Protein 7Y07 (pdb70)

Sequence (263 aa):
QYPIINFTTAGATVQSYTNFIRAVRGRLTTGADVRHEIPVLPNRRVGLPINQRFILVELSNHAELSSVTLALDVTNAYVVGYRAGNSAYFFHPDNQEDAEAITHLFTDVQNRYTFAFGGNYDRLEQLAGNLRENIELGNGPLEEAISALYYYSTGGTQLPTLARRSFIICIQMISEAARFQYIEGEMRTRIRYNRRSAPDPSVITLENSWGRLSTAIQESNQGAFASPIQLQRRNGSKFSVYDVSILIPIIALMVYRCAPPPSSQF

Structure (mmCIF, N/CA/C/O backbone):
data_7Y07
#
_entry.id   7Y07
#
_cell.length_a   67.752
_cell.length_b   67.752
_cell.length_c   141.397
_cell.angle_alpha   90.000
_cell.angle_beta   90.000
_cell.angle_gamma   90.000
#
_symmetry.space_group_name_H-M   'P 41 21 2'
#
loop_
_entity.id
_entity.type
_entity.pdbx_description
1 polymer 'Ricin A chain'
2 non-polymer 2-azanyl-4-oxidanylidene-N-[(2S)-1-oxidanyl-3-phenyl-propan-2-yl]-3H-pteridine-7-carboxamide
3 non-polymer 'SULFATE ION'
4 water water
#
loop_
_atom_site.group_PDB
_atom_site.id
_atom_site.type_symbol
_atom_site.label_atom_id
_atom_site.label_alt_id
_atom_site.label_comp_id
_atom_site.label_asym_id
_atom_site.label_entity_id
_atom_site.label_seq_id
_atom_site.pdbx_PDB_ins_code
_atom_site.Cartn_x
_atom_site.Cartn_y
_atom_site.Cartn_z
_atom_site.occupancy
_atom_site.B_iso_or_equiv
_atom_site.auth_seq_id
_atom_site.auth_comp_id
_atom_site.auth_asym_id
_atom_site.auth_atom_id
_atom_site.pdbx_PDB_model_num
ATOM 1 N N . GLN A 1 12 ? 12.366 -47.116 -8.010 1.00 27.06 5 GLN A N 1
ATOM 2 C CA . GLN A 1 12 ? 11.795 -47.051 -9.388 1.00 26.23 5 GLN A CA 1
ATOM 3 C C . GLN A 1 12 ? 12.231 -45.788 -10.139 1.00 25.13 5 GLN A C 1
ATOM 4 O O . GLN A 1 12 ? 12.778 -45.880 -11.244 1.00 25.85 5 GLN A O 1
ATOM 6 N N . TYR A 1 13 ? 11.983 -44.620 -9.538 1.00 23.35 6 TYR A N 1
ATOM 7 C CA . TYR A 1 13 ? 12.405 -43.336 -10.107 1.00 21.24 6 TYR A CA 1
ATOM 8 C C . TYR A 1 13 ? 13.925 -43.191 -10.068 1.00 20.81 6 TYR A C 1
ATOM 9 O O . TYR A 1 13 ? 14.550 -43.586 -9.079 1.00 20.99 6 TYR A O 1
ATOM 18 N N . PRO A 1 14 ? 14.525 -42.629 -11.144 1.00 20.52 7 PRO A N 1
ATOM 19 C CA . PRO A 1 14 ? 15.979 -42.456 -11.202 1.00 20.52 7 PRO A CA 1
ATOM 20 C C . PRO A 1 14 ? 16.503 -41.548 -10.091 1.00 20.07 7 PRO A C 1
ATOM 21 O O . PRO A 1 14 ? 15.832 -40.580 -9.709 1.00 19.64 7 PRO A O 1
ATOM 25 N N . ILE A 1 15 ? 17.682 -41.891 -9.572 1.00 19.98 8 ILE A N 1
ATOM 26 C CA . ILE A 1 15 ? 18.338 -41.140 -8.502 1.00 20.13 8 ILE A CA 1
ATOM 27 C C . ILE A 1 15 ? 19.649 -40.555 -9.033 1.00 19.49 8 ILE A C 1
ATOM 28 O O . ILE A 1 15 ? 20.451 -41.262 -9.653 1.00 19.81 8 ILE A O 1
ATOM 33 N N . ILE A 1 16 ? 19.842 -39.256 -8.804 1.00 18.44 9 ILE A N 1
ATOM 34 C CA . ILE A 1 16 ? 21.109 -38.584 -9.093 1.00 18.31 9 ILE A CA 1
ATOM 35 C C . ILE A 1 16 ? 21.701 -38.118 -7.763 1.00 18.13 9 ILE A C 1
ATOM 36 O O . ILE A 1 16 ? 21.022 -37.461 -6.967 1.00 17.84 9 ILE A O 1
ATOM 41 N N . ASN A 1 17 ? 22.962 -38.475 -7.534 1.00 18.28 10 ASN A N 1
ATOM 42 C CA . ASN A 1 17 ? 23.674 -38.127 -6.305 1.00 18.76 10 ASN A CA 1
ATOM 43 C C . ASN A 1 17 ? 24.583 -36.921 -6.471 1.00 18.14 10 ASN A C 1
ATOM 44 O O . ASN A 1 17 ? 25.291 -36.806 -7.470 1.00 18.84 10 ASN A O 1
ATOM 49 N N . PHE A 1 18 ? 24.548 -36.028 -5.486 1.00 16.78 11 PHE A N 1
ATOM 50 C CA . PHE A 1 18 ? 25.505 -34.927 -5.373 1.00 15.93 11 PHE A CA 1
ATOM 51 C C . PHE A 1 18 ? 25.876 -34.711 -3.920 1.00 15.75 11 PHE A C 1
ATOM 52 O O . PHE A 1 18 ? 25.032 -34.828 -3.026 1.00 15.95 11 PHE A O 1
ATOM 60 N N . THR A 1 19 ? 27.143 -34.384 -3.696 1.00 15.44 12 THR A N 1
ATOM 61 C CA . THR A 1 19 ? 27.588 -33.963 -2.380 1.00 15.27 12 THR A CA 1
ATOM 62 C C . THR A 1 19 ? 28.302 -32.617 -2.407 1.00 14.60 12 THR A C 1
ATOM 63 O O . THR A 1 19 ? 29.056 -32.315 -3.334 1.00 14.32 12 THR A O 1
ATOM 67 N N . THR A 1 20 ? 28.037 -31.806 -1.388 1.00 14.10 13 THR A N 1
ATOM 68 C CA . THR A 1 20 ? 28.758 -30.554 -1.191 1.00 14.03 13 THR A CA 1
ATOM 69 C C . THR A 1 20 ? 30.148 -30.805 -0.596 1.00 13.98 13 THR A C 1
ATOM 70 O O . THR A 1 20 ? 31.017 -29.938 -0.667 1.00 14.12 13 THR A O 1
ATOM 74 N N . ALA A 1 21 ? 30.347 -31.993 -0.016 1.00 14.06 14 ALA A N 1
ATOM 75 C CA . ALA A 1 21 ? 31.632 -32.386 0.570 1.00 14.09 14 ALA A CA 1
ATOM 76 C C . ALA A 1 21 ? 32.703 -32.461 -0.517 1.00 13.92 14 ALA A C 1
ATOM 77 O O . ALA A 1 21 ? 32.625 -33.305 -1.404 1.00 13.81 14 ALA A O 1
ATOM 79 N N . GLY A 1 22 ? 33.675 -31.550 -0.451 1.00 14.10 15 GLY A N 1
ATOM 80 C CA . GLY A 1 22 ? 34.736 -31.447 -1.460 1.00 14.13 15 GLY A CA 1
ATOM 81 C C . GLY A 1 22 ? 34.253 -31.191 -2.882 1.00 13.96 15 GLY A C 1
ATOM 82 O O . GLY A 1 22 ? 34.898 -31.610 -3.842 1.00 14.24 15 GLY A O 1
ATOM 83 N N . ALA A 1 23 ? 33.118 -30.505 -3.022 1.00 13.84 16 ALA A N 1
ATOM 84 C CA . ALA A 1 23 ? 32.558 -30.199 -4.337 1.00 13.61 16 ALA A CA 1
ATOM 85 C C . ALA A 1 23 ? 33.516 -29.343 -5.151 1.00 13.55 16 ALA A C 1
ATOM 86 O O . ALA A 1 23 ? 34.192 -28.467 -4.615 1.00 13.72 16 ALA A O 1
ATOM 88 N N . THR A 1 24 ? 33.584 -29.636 -6.444 1.00 13.36 17 THR A N 1
ATOM 89 C CA . THR A 1 24 ? 34.402 -28.873 -7.381 1.00 13.54 17 THR A CA 1
ATOM 90 C C . THR A 1 24 ? 33.525 -28.444 -8.550 1.00 13.61 17 THR A C 1
ATOM 91 O O . THR A 1 24 ? 32.388 -28.909 -8.690 1.00 13.45 17 THR A O 1
ATOM 95 N N . VAL A 1 25 ? 34.067 -27.571 -9.397 1.00 13.70 18 VAL A N 1
ATOM 96 C CA . VAL A 1 25 ? 33.406 -27.179 -10.642 1.00 13.99 18 VAL A CA 1
ATOM 97 C C . VAL A 1 25 ? 33.018 -28.431 -11.435 1.00 13.88 18 VAL A C 1
ATOM 98 O O . VAL A 1 25 ? 31.873 -28.549 -11.875 1.00 13.49 18 VAL A O 1
ATOM 102 N N . GLN A 1 26 ? 33.954 -29.373 -11.576 1.00 13.95 19 GLN A N 1
ATOM 103 C CA . GLN A 1 26 ? 33.702 -30.596 -12.333 1.00 14.41 19 GLN A CA 1
ATOM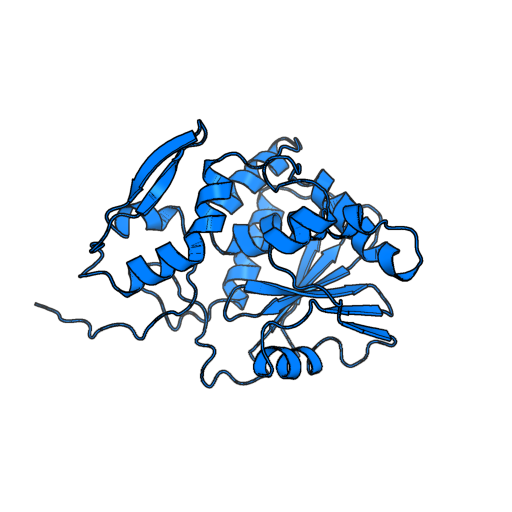 104 C C . GLN A 1 26 ? 32.607 -31.478 -11.729 1.00 13.55 19 GLN A C 1
ATOM 105 O O . GLN A 1 26 ? 31.737 -31.950 -12.459 1.00 13.39 19 GLN A O 1
ATOM 111 N N . SER A 1 27 ? 32.649 -31.708 -10.415 1.00 12.96 20 SER A N 1
ATOM 112 C CA . SER A 1 27 ? 31.642 -32.571 -9.791 1.00 12.51 20 SER A CA 1
ATOM 113 C C . SER A 1 27 ? 30.238 -31.954 -9.870 1.00 12.27 20 SER A C 1
ATOM 114 O O . SER A 1 27 ? 29.263 -32.661 -10.107 1.00 12.47 20 SER A O 1
ATOM 117 N N . TYR A 1 28 ? 30.157 -30.634 -9.714 1.00 12.17 21 TYR A N 1
ATOM 118 C CA . TYR A 1 28 ? 28.892 -29.923 -9.890 1.00 12.29 21 TYR A CA 1
ATOM 119 C C . TYR A 1 28 ? 28.395 -29.969 -11.341 1.00 12.46 21 TYR A C 1
ATOM 120 O O . TYR A 1 28 ? 27.204 -30.201 -11.581 1.00 12.66 21 TYR A O 1
ATOM 129 N N . THR A 1 29 ? 29.307 -29.769 -12.295 1.00 13.02 22 THR A N 1
ATOM 130 C CA . THR A 1 29 ? 28.990 -29.865 -13.722 1.00 14.07 22 THR A CA 1
ATOM 131 C C . THR A 1 29 ? 28.453 -31.258 -14.072 1.00 13.77 22 THR A C 1
ATOM 132 O O . THR A 1 29 ? 27.431 -31.374 -14.750 1.00 13.87 22 THR A O 1
ATOM 136 N N . ASN A 1 30 ? 29.129 -32.306 -13.593 1.00 13.72 23 ASN A N 1
ATOM 137 C CA . ASN A 1 30 ? 28.670 -33.688 -13.789 1.00 13.94 23 ASN A CA 1
ATOM 138 C C . ASN A 1 30 ? 27.251 -33.895 -13.265 1.00 13.35 23 ASN A C 1
ATOM 139 O O . ASN A 1 30 ? 26.422 -34.521 -13.922 1.00 13.62 23 ASN A O 1
ATOM 144 N N . PHE A 1 31 ? 26.990 -33.351 -12.077 1.00 13.00 24 PHE A N 1
ATOM 145 C CA . PHE A 1 31 ? 25.689 -33.435 -11.425 1.00 12.87 24 PHE A CA 1
ATOM 146 C C . PHE A 1 31 ? 24.583 -32.776 -12.256 1.00 12.43 24 PHE A C 1
ATOM 147 O O . PHE A 1 31 ? 23.573 -33.416 -12.548 1.00 12.60 24 PHE A O 1
ATOM 155 N N . ILE A 1 32 ? 24.784 -31.515 -12.639 1.00 12.38 25 ILE A N 1
ATOM 156 C CA . ILE A 1 32 ? 23.775 -30.780 -13.414 1.00 12.51 25 ILE A CA 1
ATOM 157 C C . ILE A 1 32 ? 23.508 -31.446 -14.773 1.00 12.77 25 ILE A C 1
ATOM 158 O O . ILE A 1 32 ? 22.352 -31.560 -15.194 1.00 12.43 25 ILE A O 1
ATOM 163 N N . ARG A 1 33 ? 24.571 -31.915 -15.426 1.00 13.46 26 ARG A N 1
ATOM 164 C CA . ARG A 1 33 ? 24.439 -32.664 -16.682 1.00 14.38 26 ARG A CA 1
ATOM 165 C C . ARG A 1 33 ? 23.590 -33.926 -16.510 1.00 13.94 26 ARG A C 1
ATOM 166 O O . ARG A 1 33 ? 22.719 -34.210 -17.336 1.00 13.56 26 ARG A O 1
ATOM 174 N N . ALA A 1 34 ? 23.829 -34.659 -15.421 1.00 14.03 27 ALA A N 1
ATOM 175 C CA . ALA A 1 34 ? 23.060 -35.867 -15.122 1.00 14.02 27 ALA A CA 1
ATOM 176 C C . ALA A 1 34 ? 21.587 -35.563 -14.821 1.00 13.82 27 ALA A C 1
ATOM 177 O O . ALA A 1 34 ? 20.699 -36.300 -15.262 1.00 14.33 27 ALA A O 1
ATOM 179 N N . VAL A 1 35 ? 21.329 -34.475 -14.091 1.00 13.38 28 VAL A N 1
ATOM 180 C CA . VAL A 1 35 ? 19.954 -34.018 -13.830 1.00 13.10 28 VAL A CA 1
ATOM 181 C C . VAL A 1 35 ? 19.224 -33.721 -15.147 1.00 12.99 28 VAL A C 1
ATOM 182 O O . VAL A 1 35 ? 18.130 -34.239 -15.374 1.00 13.14 28 VAL A O 1
ATOM 186 N N . ARG A 1 36 ? 19.846 -32.923 -16.017 1.00 12.77 29 ARG A N 1
ATOM 187 C CA . ARG A 1 36 ? 19.276 -32.621 -17.335 1.00 13.08 29 ARG A CA 1
ATOM 188 C C . ARG A 1 36 ? 18.987 -33.885 -18.147 1.00 13.53 29 ARG A C 1
ATOM 189 O O . ARG A 1 36 ? 17.929 -33.995 -18.768 1.00 13.57 29 ARG A O 1
ATOM 197 N N . GLY A 1 37 ? 19.927 -34.832 -18.116 1.00 13.86 30 GLY A N 1
ATOM 198 C CA . GLY A 1 37 ? 19.798 -36.115 -18.812 1.00 14.82 30 GLY A CA 1
ATOM 199 C C . GLY A 1 37 ? 18.604 -36.934 -18.357 1.00 15.37 30 GLY A C 1
ATOM 200 O O . GLY A 1 37 ? 17.994 -37.639 -19.164 1.00 15.86 30 GLY A O 1
ATOM 201 N N . ARG A 1 38 ? 18.263 -36.834 -17.072 1.00 15.88 31 ARG A N 1
ATOM 202 C CA . ARG A 1 38 ? 17.105 -37.535 -16.516 1.00 16.61 31 ARG A CA 1
ATOM 203 C C . ARG A 1 38 ? 15.804 -36.745 -16.643 1.00 16.48 31 ARG A C 1
ATOM 204 O O . ARG A 1 38 ? 14.722 -37.318 -16.543 1.00 16.89 31 ARG A O 1
ATOM 212 N N . LEU A 1 39 ? 15.915 -35.435 -16.861 1.00 16.23 32 LEU A N 1
ATOM 213 C CA . LEU A 1 39 ? 14.748 -34.572 -17.058 1.00 16.80 32 LEU A CA 1
ATOM 214 C C . LEU A 1 39 ? 14.206 -34.605 -18.486 1.00 18.23 32 LEU A C 1
ATOM 215 O O . LEU A 1 39 ? 12.999 -34.744 -18.679 1.00 18.97 32 LEU A O 1
ATOM 220 N N . THR A 1 40 ? 15.093 -34.452 -19.471 1.00 19.91 33 THR A N 1
ATOM 221 C CA . THR A 1 40 ? 14.712 -34.465 -20.890 1.00 21.23 33 THR A CA 1
ATOM 222 C C . THR A 1 40 ? 15.004 -35.828 -21.505 1.00 21.78 33 THR A C 1
ATOM 223 O O . THR A 1 40 ? 15.982 -36.483 -21.137 1.00 22.27 33 THR A O 1
ATOM 227 N N . THR A 1 41 ? 14.158 -36.232 -22.450 1.00 22.12 34 THR A N 1
ATOM 228 C CA . THR A 1 41 ? 14.224 -37.562 -23.062 1.00 22.73 34 THR A CA 1
ATOM 229 C C . THR A 1 41 ? 14.987 -37.578 -24.389 1.00 23.12 34 THR A C 1
ATOM 230 O O . THR A 1 41 ? 15.432 -38.639 -24.839 1.00 23.72 34 THR A O 1
ATOM 234 N N . GLY A 1 42 ? 15.125 -36.406 -25.009 1.00 22.92 35 GLY A N 1
ATOM 235 C CA . GLY A 1 42 ? 15.730 -36.279 -26.336 1.00 22.84 35 GLY A CA 1
ATOM 236 C C . GLY A 1 42 ? 14.713 -36.271 -27.466 1.00 22.40 35 GLY A C 1
ATOM 237 O O . GLY A 1 42 ? 15.072 -36.032 -28.622 1.00 22.59 35 GLY A O 1
ATOM 238 N N . ALA A 1 43 ? 13.448 -36.525 -27.128 1.00 21.77 36 ALA A N 1
ATOM 239 C CA . ALA A 1 43 ? 12.349 -36.580 -28.095 1.00 21.60 36 ALA A CA 1
ATOM 240 C C . ALA A 1 43 ? 11.940 -35.209 -28.640 1.00 21.15 36 ALA A C 1
ATOM 241 O O . ALA A 1 43 ? 11.346 -35.119 -29.721 1.00 21.70 36 ALA A O 1
ATOM 243 N N . ASP A 1 44 ? 12.264 -34.153 -27.892 1.00 20.11 37 ASP A N 1
ATOM 244 C CA . ASP A 1 44 ? 11.784 -32.807 -28.181 1.00 19.22 37 ASP A CA 1
ATOM 245 C C . ASP A 1 44 ? 12.917 -31.794 -28.059 1.00 19.52 37 ASP A C 1
ATOM 246 O O . ASP A 1 44 ? 13.313 -31.417 -26.953 1.00 18.73 37 ASP A O 1
ATOM 251 N N . VAL A 1 45 ? 13.450 -31.381 -29.207 1.00 19.90 38 VAL A N 1
ATOM 252 C CA . VAL A 1 45 ? 14.528 -30.391 -29.276 1.00 20.87 38 VAL A CA 1
ATOM 253 C C . VAL A 1 45 ? 14.128 -29.361 -30.328 1.00 20.96 38 VAL A C 1
ATOM 254 O O . VAL A 1 45 ? 13.905 -29.706 -31.494 1.00 21.44 38 VAL A O 1
ATOM 258 N N . ARG A 1 46 ? 14.017 -28.104 -29.901 1.00 20.50 39 ARG A N 1
ATOM 259 C CA . ARG A 1 46 ? 13.579 -27.016 -30.776 1.00 20.46 39 ARG A CA 1
ATOM 260 C C . ARG A 1 46 ? 14.590 -25.883 -30.736 1.00 20.55 39 ARG A C 1
ATOM 261 O O . ARG A 1 46 ? 14.912 -25.367 -29.659 1.00 20.02 39 ARG A O 1
ATOM 269 N N . HIS A 1 47 ? 15.096 -25.518 -31.917 1.00 21.15 40 HIS A N 1
ATOM 270 C CA . HIS A 1 47 ? 16.177 -24.529 -32.074 1.00 21.49 40 HIS A CA 1
ATOM 271 C C . HIS A 1 47 ? 17.388 -24.859 -31.190 1.00 21.98 40 HIS A C 1
ATOM 272 O O . HIS A 1 47 ? 17.964 -23.978 -30.541 1.00 22.29 40 HIS A O 1
ATOM 279 N N . GLU A 1 48 ? 17.740 -26.149 -31.176 1.00 22.12 41 GLU A N 1
ATOM 280 C CA . GLU A 1 48 ? 18.840 -26.727 -30.380 1.00 22.29 41 GLU A CA 1
ATOM 281 C C . GLU A 1 48 ? 18.573 -26.787 -28.866 1.00 20.79 41 GLU A C 1
ATOM 282 O O . GLU A 1 48 ? 19.430 -27.242 -28.107 1.00 22.28 41 GLU A O 1
ATOM 288 N N . ILE A 1 49 ? 17.382 -26.355 -28.442 1.00 19.57 42 ILE A N 1
ATOM 289 C CA . ILE A 1 49 ? 17.021 -26.327 -27.018 1.00 17.67 42 ILE A CA 1
ATOM 290 C C . ILE A 1 49 ? 16.010 -27.430 -26.679 1.00 16.99 42 ILE A C 1
ATOM 291 O O . ILE A 1 49 ? 14.895 -27.434 -27.215 1.00 16.40 42 ILE A O 1
ATOM 296 N N . PRO A 1 50 ? 16.404 -28.370 -25.793 1.00 16.48 43 PRO A N 1
ATOM 297 C CA . PRO A 1 50 ? 15.507 -29.438 -25.348 1.00 16.07 43 PRO A CA 1
ATOM 298 C C . PRO A 1 50 ? 14.272 -28.933 -24.601 1.00 14.99 43 PRO A C 1
ATOM 299 O O . PRO A 1 50 ? 14.332 -27.931 -23.882 1.00 14.83 43 PRO A O 1
ATOM 303 N N . VAL A 1 51 ? 13.164 -29.633 -24.798 1.00 14.34 44 VAL A N 1
ATOM 304 C CA . VAL A 1 51 ? 11.911 -29.356 -24.107 1.00 13.97 44 VAL A CA 1
ATOM 305 C C . VAL A 1 51 ? 11.642 -30.523 -23.166 1.00 13.71 44 VAL A C 1
ATOM 306 O O . VAL A 1 51 ? 11.857 -31.683 -23.529 1.00 14.05 44 VAL A O 1
ATOM 310 N N . LEU A 1 52 ? 11.184 -30.204 -21.958 1.00 13.10 45 LEU A N 1
ATOM 311 C CA . LEU A 1 52 ? 10.773 -31.199 -20.973 1.00 13.13 45 LEU A CA 1
ATOM 312 C C . LEU A 1 52 ? 9.533 -31.967 -21.445 1.00 13.39 45 LEU A C 1
ATOM 313 O O . LEU A 1 52 ? 8.797 -31.464 -22.297 1.00 13.40 45 LEU A O 1
ATOM 318 N N . PRO A 1 53 ? 9.304 -33.187 -20.904 1.00 13.74 46 PRO A N 1
ATOM 319 C CA . PRO A 1 53 ? 8.130 -33.966 -21.303 1.00 14.70 46 PRO A CA 1
ATOM 320 C C . PRO A 1 53 ? 6.821 -33.227 -21.079 1.00 15.17 46 PRO A C 1
ATOM 321 O O . PRO A 1 53 ? 6.667 -32.504 -20.091 1.00 15.02 46 PRO A O 1
ATOM 325 N N . ASN A 1 54 ? 5.899 -33.413 -22.018 1.00 16.10 47 ASN A N 1
ATOM 326 C CA . ASN A 1 54 ? 4.531 -32.948 -21.899 1.00 17.17 47 ASN A CA 1
ATOM 327 C C . ASN A 1 54 ? 3.837 -33.714 -20.774 1.00 17.73 47 ASN A C 1
ATOM 328 O O . ASN A 1 54 ? 3.891 -34.947 -20.741 1.00 17.29 47 ASN A O 1
ATOM 333 N N . ARG A 1 55 ? 3.209 -32.967 -19.861 1.00 18.33 48 ARG A N 1
ATOM 334 C CA A ARG A 1 55 ? 2.464 -33.550 -18.743 0.50 19.13 48 ARG A CA 1
ATOM 335 C CA B ARG A 1 55 ? 2.454 -33.536 -18.740 0.50 19.18 48 ARG A CA 1
ATOM 336 C C . ARG A 1 55 ? 1.279 -34.389 -19.226 1.00 19.04 48 ARG A C 1
ATOM 337 O O . ARG A 1 55 ? 0.964 -35.422 -18.627 1.00 18.84 48 ARG A O 1
ATOM 352 N N . VAL A 1 56 ? 0.646 -33.948 -20.316 1.00 19.05 49 VAL A N 1
ATOM 353 C CA . VAL A 1 56 ? -0.531 -34.619 -20.883 1.00 19.57 49 VAL A CA 1
ATOM 354 C C . VAL A 1 56 ? -0.163 -36.021 -21.385 1.00 19.83 49 VAL A C 1
ATOM 355 O O . VAL A 1 56 ? 0.644 -36.173 -22.308 1.00 20.06 49 VAL A O 1
ATOM 359 N N . GLY A 1 57 ? -0.748 -37.028 -20.739 1.00 20.14 50 GLY A N 1
ATOM 360 C CA . GLY A 1 57 ? -0.523 -38.434 -21.075 1.00 20.40 50 GLY A CA 1
ATOM 361 C C . GLY A 1 57 ? 0.793 -39.033 -20.603 1.00 20.08 50 GLY A C 1
ATOM 362 O O . GLY A 1 57 ? 1.121 -40.161 -20.979 1.00 21.19 50 GLY A O 1
ATOM 363 N N . LEU A 1 58 ? 1.550 -38.293 -19.787 1.00 19.40 51 LEU A N 1
ATOM 364 C CA . LEU A 1 58 ? 2.814 -38.794 -19.248 1.00 18.36 51 LEU A CA 1
ATOM 365 C C . LEU A 1 58 ? 2.545 -39.838 -18.164 1.00 18.01 51 LEU A C 1
ATOM 366 O O . LEU A 1 58 ? 1.894 -39.526 -17.166 1.00 17.70 51 LEU A O 1
ATOM 371 N N . PRO A 1 59 ? 3.032 -41.083 -18.365 1.00 17.82 52 PRO A N 1
ATOM 372 C CA . PRO A 1 59 ? 2.788 -42.127 -17.365 1.00 17.87 52 PRO A CA 1
ATOM 373 C C . PRO A 1 59 ? 3.462 -41.813 -16.029 1.00 17.94 52 PRO A C 1
ATOM 374 O O . PRO A 1 59 ? 4.563 -41.241 -16.005 1.00 17.85 52 PRO A O 1
ATOM 378 N N . ILE A 1 60 ? 2.792 -42.182 -14.937 1.00 18.01 53 ILE A N 1
ATOM 379 C CA . ILE A 1 60 ? 3.255 -41.878 -13.575 1.00 18.28 53 ILE A CA 1
ATOM 380 C C . ILE A 1 60 ? 4.650 -42.440 -13.252 1.00 18.45 53 ILE A C 1
ATOM 381 O O . ILE A 1 60 ? 5.404 -41.815 -12.503 1.00 17.85 53 ILE A O 1
ATOM 386 N N . ASN A 1 61 ? 4.998 -43.586 -13.846 1.00 18.80 54 ASN A N 1
ATOM 387 C CA . ASN A 1 61 ? 6.320 -44.197 -13.655 1.00 19.31 54 ASN A CA 1
ATOM 388 C C . ASN A 1 61 ? 7.479 -43.412 -14.287 1.00 18.94 54 ASN A C 1
ATOM 389 O O . ASN A 1 61 ? 8.643 -43.757 -14.090 1.00 19.16 54 ASN A O 1
ATOM 394 N N . GLN A 1 62 ? 7.139 -42.359 -15.033 1.00 18.74 55 GLN A N 1
ATOM 395 C CA . GLN A 1 62 ? 8.113 -41.499 -15.708 1.00 18.27 55 GLN A CA 1
ATOM 396 C C . GLN A 1 62 ? 8.048 -40.049 -15.212 1.00 17.38 55 GLN A C 1
ATOM 397 O O . GLN A 1 62 ? 8.691 -39.166 -15.786 1.00 17.44 55 GLN A O 1
ATOM 403 N N . ARG A 1 63 ? 7.301 -39.810 -14.136 1.00 16.33 56 ARG A N 1
ATOM 404 C CA . ARG A 1 63 ? 6.945 -38.446 -13.726 1.00 15.76 56 ARG A CA 1
ATOM 405 C C . ARG A 1 63 ? 7.991 -37.705 -12.886 1.00 15.24 56 ARG A C 1
ATOM 406 O O . ARG A 1 63 ? 8.065 -36.472 -12.937 1.00 14.76 56 ARG A O 1
ATOM 414 N N . PHE A 1 64 ? 8.781 -38.446 -12.117 1.00 14.63 57 PHE A N 1
ATOM 415 C CA . PHE A 1 64 ? 9.694 -37.837 -11.157 1.00 14.42 57 PHE A CA 1
ATOM 416 C C . PHE A 1 64 ? 11.118 -38.337 -11.281 1.00 14.46 57 PHE A C 1
ATOM 417 O O . PHE A 1 64 ? 11.366 -39.444 -11.760 1.00 14.93 57 PHE A O 1
ATOM 425 N N . ILE A 1 65 ? 12.050 -37.493 -10.848 1.00 14.36 58 ILE A N 1
ATOM 426 C CA . ILE A 1 65 ? 13.423 -37.903 -10.569 1.00 14.39 58 ILE A CA 1
ATOM 427 C C . ILE A 1 65 ? 13.767 -37.539 -9.125 1.00 14.39 58 ILE A C 1
ATOM 428 O O . ILE A 1 65 ? 13.136 -36.659 -8.519 1.00 14.28 58 ILE A O 1
ATOM 433 N N . LEU A 1 66 ? 14.761 -38.234 -8.584 1.00 14.75 59 LEU A N 1
ATOM 434 C CA . LEU A 1 66 ? 15.201 -38.029 -7.214 1.00 15.18 59 LEU A CA 1
ATOM 435 C C . LEU A 1 66 ? 16.625 -37.510 -7.194 1.00 15.29 59 LEU A C 1
ATOM 436 O O . LEU A 1 66 ? 17.493 -38.014 -7.910 1.00 15.54 59 LEU A O 1
ATOM 441 N N . VAL A 1 67 ? 16.839 -36.474 -6.391 1.00 15.21 60 VAL A N 1
ATOM 442 C CA . VAL A 1 67 ? 18.156 -35.879 -6.216 1.00 15.52 60 VAL A CA 1
ATOM 443 C C . VAL A 1 67 ? 18.568 -36.104 -4.766 1.00 15.73 60 VAL A C 1
ATOM 444 O O . VAL A 1 67 ? 17.996 -35.508 -3.845 1.00 15.40 60 VAL A O 1
ATOM 448 N N . GLU A 1 68 ? 19.539 -36.993 -4.577 1.00 16.37 61 GLU A N 1
ATOM 449 C CA . GLU A 1 68 ? 20.052 -37.307 -3.248 1.00 17.43 61 GLU A CA 1
ATOM 450 C C . GLU A 1 68 ? 21.239 -36.402 -2.946 1.00 17.01 61 GLU A C 1
ATOM 451 O O . GLU A 1 68 ? 22.304 -36.524 -3.560 1.00 17.13 61 GLU A O 1
ATOM 457 N N . LEU A 1 69 ? 21.023 -35.479 -2.015 1.00 16.54 62 LEU A N 1
ATOM 458 C CA . LEU A 1 69 ? 22.031 -34.510 -1.616 1.00 16.47 62 LEU A CA 1
ATOM 459 C C . LEU A 1 69 ? 22.690 -34.943 -0.324 1.00 16.67 62 LEU A C 1
ATOM 460 O O . LEU A 1 69 ? 22.009 -35.188 0.671 1.00 17.31 62 LEU A O 1
ATOM 465 N N . SER A 1 70 ? 24.013 -35.044 -0.354 1.00 16.80 63 SER A N 1
ATOM 466 C CA . SER A 1 70 ? 24.799 -35.319 0.841 1.00 17.21 63 SER A CA 1
ATOM 467 C C . SER A 1 70 ? 25.686 -34.121 1.141 1.00 16.93 63 SER A C 1
ATOM 468 O O . SER A 1 70 ? 25.932 -33.285 0.264 1.00 16.65 63 SER A O 1
ATOM 471 N N . ASN A 1 71 ? 26.148 -34.024 2.383 1.00 16.69 64 ASN A N 1
ATOM 472 C CA . ASN A 1 71 ? 27.040 -32.941 2.770 1.00 16.38 64 ASN A CA 1
ATOM 473 C C . ASN A 1 71 ? 28.227 -33.408 3.617 1.00 16.42 64 ASN A C 1
ATOM 474 O O . ASN A 1 71 ? 28.313 -34.588 3.975 1.00 16.78 64 ASN A O 1
ATOM 479 N N . HIS A 1 72 ? 29.140 -32.484 3.915 1.00 16.28 65 HIS A N 1
ATOM 480 C CA . HIS A 1 72 ? 30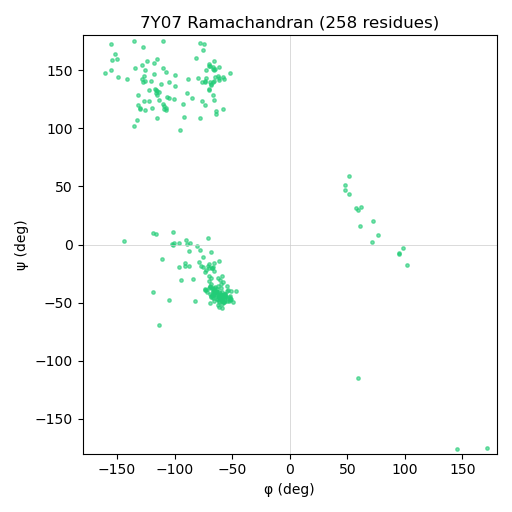.321 -32.780 4.733 1.00 16.16 65 HIS A CA 1
ATOM 481 C C . HIS A 1 72 ? 29.967 -33.230 6.156 1.00 16.66 65 HIS A C 1
ATOM 482 O O . HIS A 1 72 ? 30.706 -34.009 6.757 1.00 16.92 65 HIS A O 1
ATOM 489 N N . ALA A 1 73 ? 28.825 -32.764 6.665 1.00 17.07 66 ALA A N 1
ATOM 490 C CA . ALA A 1 73 ? 28.298 -33.178 7.973 1.00 18.06 66 ALA A CA 1
ATOM 491 C C . ALA A 1 73 ? 27.771 -34.625 8.004 1.00 18.65 66 ALA A C 1
ATOM 492 O O . ALA A 1 73 ? 27.226 -35.063 9.023 1.00 19.29 66 ALA A O 1
ATOM 494 N N . GLU A 1 74 ? 27.951 -35.357 6.899 1.00 19.20 67 GLU A N 1
ATOM 495 C CA . GLU A 1 74 ? 27.497 -36.752 6.730 1.00 19.83 67 GLU A CA 1
ATOM 496 C C . GLU A 1 74 ? 25.979 -36.936 6.825 1.00 19.92 67 GLU A C 1
ATOM 497 O O . GLU A 1 74 ? 25.487 -37.977 7.280 1.00 20.74 67 GLU A O 1
ATOM 503 N N . LEU A 1 75 ? 25.249 -35.919 6.379 1.00 19.34 68 LEU A N 1
ATOM 504 C CA . LEU A 1 75 ? 23.791 -35.960 6.336 1.00 18.82 68 LEU A CA 1
ATOM 505 C C . LEU A 1 75 ? 23.323 -36.035 4.895 1.00 18.79 68 LEU A C 1
ATOM 506 O O . LEU A 1 75 ? 24.013 -35.554 3.987 1.00 18.78 68 LEU A O 1
ATOM 511 N N . SER A 1 76 ? 22.155 -36.647 4.708 1.00 18.51 69 SER A N 1
ATOM 512 C CA A SER A 1 76 ? 21.554 -36.813 3.390 0.50 18.67 69 SER A CA 1
ATOM 513 C CA B SER A 1 76 ? 21.554 -36.796 3.389 0.50 18.42 69 SER A CA 1
ATOM 514 C C . SER A 1 76 ? 20.080 -36.420 3.393 1.00 18.32 69 SER A C 1
ATOM 515 O O . SER A 1 76 ? 19.361 -36.695 4.358 1.00 18.48 69 SER A O 1
ATOM 520 N N . VAL A 1 77 ? 19.653 -35.765 2.315 1.00 17.62 70 VAL A N 1
ATOM 521 C CA . VAL A 1 77 ? 18.236 -35.501 2.034 1.00 17.37 70 VAL A CA 1
ATOM 522 C C . VAL A 1 77 ? 17.989 -35.845 0.564 1.00 17.08 70 VAL A C 1
ATOM 523 O O . VAL A 1 77 ? 18.905 -35.769 -0.263 1.00 17.11 70 VAL A O 1
ATOM 527 N N . THR A 1 78 ? 16.760 -36.234 0.243 1.00 16.94 71 THR A N 1
ATOM 528 C CA . THR A 1 78 ? 16.403 -36.551 -1.134 1.00 17.20 71 THR A CA 1
ATOM 529 C C . THR A 1 78 ? 15.286 -35.634 -1.611 1.00 16.50 71 THR A C 1
ATOM 530 O O . THR A 1 78 ? 14.186 -35.646 -1.062 1.00 17.18 71 THR A O 1
ATOM 534 N N . LEU A 1 79 ? 15.592 -34.835 -2.628 1.00 15.62 72 LEU A N 1
ATOM 535 C CA . LEU A 1 79 ? 14.602 -33.981 -3.270 1.00 15.26 72 LEU A CA 1
ATOM 536 C C . LEU A 1 79 ? 13.911 -34.745 -4.383 1.00 14.58 72 LEU A C 1
ATOM 537 O O . LEU A 1 79 ? 14.544 -35.538 -5.083 1.00 15.08 72 LEU A O 1
ATOM 542 N N . ALA A 1 80 ? 12.612 -34.504 -4.537 1.00 13.87 73 ALA A N 1
ATOM 543 C CA . ALA A 1 80 ? 11.852 -35.047 -5.658 1.00 13.43 73 ALA A CA 1
ATOM 544 C C . ALA A 1 80 ? 11.542 -33.927 -6.638 1.00 13.02 73 ALA A C 1
ATOM 545 O O . ALA A 1 80 ? 11.020 -32.880 -6.247 1.00 12.86 73 ALA A O 1
ATOM 547 N N . LEU A 1 81 ? 11.893 -34.154 -7.903 1.00 12.99 74 LEU A N 1
ATOM 548 C CA . LEU A 1 81 ? 11.657 -33.187 -8.974 1.00 12.81 74 LEU A CA 1
ATOM 549 C C . LEU A 1 81 ? 10.675 -33.740 -9.987 1.00 12.80 74 LEU A C 1
ATOM 550 O O . LEU A 1 81 ? 10.803 -34.882 -10.426 1.00 12.66 74 LEU A O 1
ATOM 5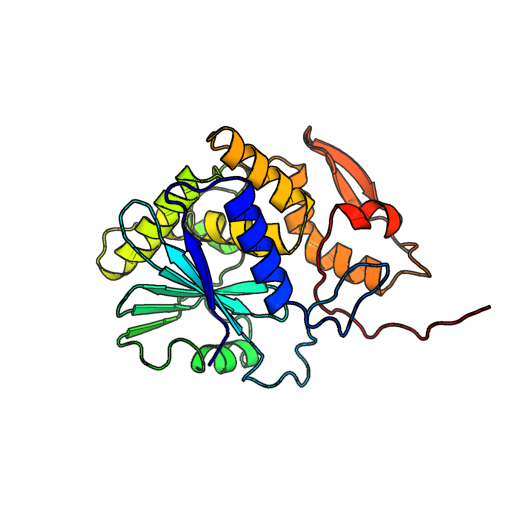55 N N . ASP A 1 82 ? 9.691 -32.917 -10.331 1.00 12.88 75 ASP A N 1
ATOM 556 C CA . ASP A 1 82 ? 8.720 -33.203 -11.385 1.00 13.08 75 ASP A CA 1
ATOM 557 C C . ASP A 1 82 ? 9.419 -32.974 -12.728 1.00 12.93 75 ASP A C 1
ATOM 558 O O . ASP A 1 82 ? 9.930 -31.883 -12.978 1.00 12.81 75 ASP A O 1
ATOM 563 N N . VAL A 1 83 ? 9.446 -33.994 -13.588 1.00 13.03 76 VAL A N 1
ATOM 564 C CA . VAL A 1 83 ? 10.158 -33.893 -14.878 1.00 13.32 76 VAL A CA 1
ATOM 565 C C . VAL A 1 83 ? 9.524 -32.911 -15.871 1.00 13.38 76 VAL A C 1
ATOM 566 O O . VAL A 1 83 ? 10.188 -32.466 -16.814 1.00 13.21 76 VAL A O 1
ATOM 570 N N . THR A 1 84 ? 8.252 -32.585 -15.665 1.00 13.54 77 THR A N 1
ATOM 571 C CA . THR A 1 84 ? 7.546 -31.699 -16.588 1.00 14.19 77 THR A CA 1
ATOM 572 C C . THR A 1 84 ? 7.986 -30.245 -16.444 1.00 14.05 77 THR A C 1
ATOM 573 O O . THR A 1 84 ? 7.839 -29.459 -17.374 1.00 14.08 77 THR A O 1
ATOM 577 N N . ASN A 1 85 ? 8.520 -29.884 -15.280 1.00 13.85 78 ASN A N 1
ATOM 578 C CA . ASN A 1 85 ? 8.907 -28.496 -15.029 1.00 13.63 78 ASN A CA 1
ATOM 579 C C . ASN A 1 85 ? 10.170 -28.321 -14.178 1.00 13.16 78 ASN A C 1
ATOM 580 O O . ASN A 1 85 ? 10.543 -27.187 -13.870 1.00 13.09 78 ASN A O 1
ATOM 585 N N . ALA A 1 86 ? 10.815 -29.435 -13.810 1.00 12.70 79 ALA A N 1
ATOM 586 C CA . ALA A 1 86 ? 11.966 -29.464 -12.875 1.00 12.64 79 ALA A CA 1
ATOM 587 C C . ALA A 1 86 ? 11.651 -28.943 -11.456 1.00 12.70 79 ALA A C 1
ATOM 588 O O . ALA A 1 86 ? 12.558 -28.665 -10.670 1.00 12.41 79 ALA A O 1
ATOM 590 N N . TYR A 1 87 ? 10.366 -28.848 -11.126 1.00 12.62 80 TYR A N 1
ATOM 591 C CA . TYR A 1 87 ? 9.905 -28.306 -9.848 1.00 13.26 80 TYR A CA 1
ATOM 592 C C . TYR A 1 87 ? 10.248 -29.251 -8.701 1.00 12.82 80 TYR A C 1
ATOM 593 O O . TYR A 1 87 ? 10.028 -30.461 -8.796 1.00 12.56 80 TYR A O 1
ATOM 602 N N . VAL A 1 88 ? 10.807 -28.692 -7.630 1.00 12.64 81 VAL A N 1
ATOM 603 C CA . VAL A 1 88 ? 11.049 -29.440 -6.398 1.00 12.89 81 VAL A CA 1
ATOM 604 C C . VAL A 1 88 ? 9.704 -29.537 -5.679 1.00 12.92 81 VAL A C 1
ATOM 605 O O . VAL A 1 88 ? 9.190 -28.536 -5.174 1.00 13.24 81 VAL A O 1
ATOM 609 N N . VAL A 1 89 ? 9.139 -30.741 -5.654 1.00 13.26 82 VAL A N 1
ATOM 610 C CA . VAL A 1 89 ? 7.792 -30.958 -5.096 1.00 13.63 82 VAL A CA 1
ATOM 611 C C . VAL A 1 89 ? 7.800 -31.317 -3.610 1.00 13.88 82 VAL A C 1
ATOM 612 O O . VAL A 1 89 ? 6.778 -31.204 -2.929 1.00 14.03 82 VAL A O 1
ATOM 616 N N . GLY A 1 90 ? 8.952 -31.757 -3.120 1.00 13.92 83 GLY A N 1
ATOM 617 C CA . GLY A 1 90 ? 9.094 -32.147 -1.731 1.00 14.57 83 GLY A CA 1
ATOM 618 C C . GLY A 1 90 ? 10.427 -32.808 -1.485 1.00 15.00 83 GLY A C 1
ATOM 619 O O . GLY A 1 90 ? 11.276 -32.873 -2.384 1.00 14.92 83 GLY A O 1
ATOM 620 N N . TYR A 1 91 ? 10.612 -33.297 -0.261 1.00 15.88 84 TYR A N 1
ATOM 621 C CA . TYR A 1 91 ? 11.854 -33.960 0.117 1.00 16.57 84 TYR A CA 1
ATOM 622 C C . TYR A 1 91 ? 11.666 -35.032 1.185 1.00 16.83 84 TYR A C 1
ATOM 623 O O . TYR A 1 91 ? 10.665 -35.027 1.908 1.00 16.81 84 TYR A O 1
ATOM 632 N N . ARG A 1 92 ? 12.639 -35.939 1.262 1.00 17.40 85 ARG A N 1
ATOM 633 C CA . ARG A 1 92 ? 12.723 -36.950 2.314 1.00 18.47 85 ARG A CA 1
ATOM 634 C C . ARG A 1 92 ? 13.990 -36.725 3.137 1.00 18.45 85 ARG A C 1
ATOM 635 O O . ARG A 1 92 ? 15.071 -36.499 2.584 1.00 17.98 85 ARG A O 1
ATOM 643 N N . ALA A 1 93 ? 13.839 -36.779 4.458 1.00 18.74 86 ALA A N 1
ATOM 644 C CA . ALA A 1 93 ? 14.969 -36.857 5.377 1.00 19.48 86 ALA A CA 1
ATOM 645 C C . ALA A 1 93 ? 14.685 -37.962 6.385 1.00 20.49 86 ALA A C 1
ATOM 646 O O . ALA A 1 93 ? 13.818 -37.814 7.255 1.00 20.36 86 ALA A O 1
ATOM 648 N N . GLY A 1 94 ? 15.398 -39.079 6.231 1.00 21.12 87 GLY A N 1
ATOM 649 C CA . GLY A 1 94 ? 15.233 -40.256 7.087 1.00 22.43 87 GLY A CA 1
ATOM 650 C C . GLY A 1 94 ? 13.824 -40.819 7.057 1.00 23.42 87 GLY A C 1
ATOM 651 O O . GLY A 1 94 ? 13.351 -41.274 6.010 1.00 23.76 87 GLY A O 1
ATOM 652 N N . ASN A 1 95 ? 13.159 -40.750 8.211 1.00 24.48 88 ASN A N 1
ATOM 653 C CA . ASN A 1 95 ? 11.819 -41.317 8.417 1.00 24.96 88 ASN A CA 1
ATOM 654 C C . ASN A 1 95 ? 10.643 -40.378 8.107 1.00 24.44 88 ASN A C 1
ATOM 655 O O . ASN A 1 95 ? 9.478 -40.748 8.308 1.00 24.49 88 ASN A O 1
ATOM 660 N N . SER A 1 96 ? 10.947 -39.176 7.613 1.00 23.21 89 SER A N 1
ATOM 661 C CA . SER A 1 96 ? 9.922 -38.181 7.294 1.00 22.44 89 SER A CA 1
ATOM 662 C C . SER A 1 96 ? 10.063 -37.627 5.879 1.00 21.68 89 SER A C 1
ATOM 663 O O . SER A 1 96 ? 11.177 -37.429 5.385 1.00 21.88 89 SER A O 1
ATOM 666 N N . ALA A 1 97 ? 8.917 -37.393 5.242 1.00 20.67 90 ALA A N 1
ATOM 667 C CA . ALA A 1 97 ? 8.843 -36.717 3.947 1.00 20.18 90 ALA A CA 1
ATOM 668 C C . ALA A 1 97 ? 7.876 -35.542 4.006 1.00 19.92 90 ALA A C 1
ATOM 669 O O . ALA A 1 97 ? 6.852 -35.592 4.701 1.00 19.77 90 ALA A O 1
ATOM 671 N N . TYR A 1 98 ? 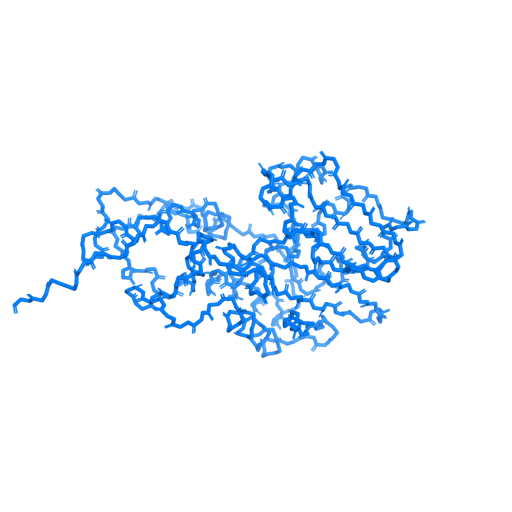8.222 -34.486 3.274 1.00 19.48 91 TYR A N 1
ATOM 672 C CA . TYR A 1 98 ? 7.477 -33.238 3.275 1.00 19.24 91 TYR A CA 1
ATOM 673 C C . TYR A 1 98 ? 7.236 -32.787 1.848 1.00 18.23 91 TYR A C 1
ATOM 674 O O . TYR A 1 98 ? 8.176 -32.708 1.058 1.00 17.86 91 TYR A O 1
ATOM 683 N N . PHE A 1 99 ? 5.981 -32.490 1.527 1.00 17.37 92 PHE A N 1
ATOM 684 C CA . PHE A 1 99 ? 5.600 -32.031 0.193 1.00 16.97 92 PHE A CA 1
ATOM 685 C C . PHE A 1 99 ? 4.962 -30.663 0.274 1.00 17.08 92 PHE A C 1
ATOM 686 O O . PHE A 1 99 ? 4.179 -30.394 1.187 1.00 17.01 92 PHE A O 1
ATOM 694 N N . PHE A 1 100 ? 5.273 -29.805 -0.695 1.00 16.60 93 PHE A N 1
ATOM 695 C CA . PHE A 1 100 ? 4.594 -28.521 -0.819 1.00 16.96 93 PHE A CA 1
ATOM 696 C C . PHE A 1 100 ? 3.121 -28.732 -1.149 1.00 17.89 93 PHE A C 1
ATOM 697 O O . PHE A 1 100 ? 2.760 -29.748 -1.751 1.00 17.80 93 PHE A O 1
ATOM 705 N N . HIS A 1 101 ? 2.283 -27.783 -0.728 1.00 18.95 94 HIS A N 1
ATOM 706 C CA . HIS A 1 101 ? 0.856 -27.799 -1.055 1.00 20.76 94 HIS A CA 1
ATOM 707 C C . HIS A 1 101 ? 0.697 -27.816 -2.578 1.00 21.20 94 HIS A C 1
ATOM 708 O O . HIS A 1 101 ? 1.129 -26.876 -3.248 1.00 20.73 94 HIS A O 1
ATOM 715 N N . PRO A 1 102 ? 0.110 -28.903 -3.126 1.00 22.05 95 PRO A N 1
ATOM 716 C CA . PRO A 1 102 ? 0.008 -29.038 -4.581 1.00 22.75 95 PRO A CA 1
ATOM 717 C C . PRO A 1 102 ? -0.897 -27.979 -5.206 1.00 23.77 95 PRO A C 1
ATOM 718 O O . PRO A 1 102 ? -1.929 -27.621 -4.629 1.00 23.96 95 PRO A O 1
ATOM 722 N N . ASP A 1 103 ? -0.482 -27.484 -6.370 1.00 24.90 96 ASP A N 1
ATOM 723 C CA . ASP A 1 103 ? -1.200 -26.440 -7.112 1.00 26.07 96 ASP A CA 1
ATOM 724 C C . ASP A 1 103 ? -2.513 -26.920 -7.748 1.00 26.89 96 ASP A C 1
ATOM 725 O O . ASP A 1 103 ? -3.366 -26.099 -8.101 1.00 27.93 96 ASP A O 1
ATOM 730 N N . ASN A 1 104 ? -2.661 -28.240 -7.885 1.00 27.31 97 ASN A N 1
ATOM 731 C CA . ASN A 1 104 ? -3.876 -28.877 -8.421 1.00 28.03 97 ASN A CA 1
ATOM 732 C C . ASN A 1 104 ? -4.059 -30.322 -7.935 1.00 28.24 97 ASN A C 1
ATOM 733 O O . ASN A 1 104 ? -3.170 -30.879 -7.279 1.00 27.84 97 ASN A O 1
ATOM 738 N N . GLN A 1 105 ? -5.213 -30.910 -8.260 1.00 28.65 98 GLN A N 1
ATOM 739 C CA . GLN A 1 105 ? -5.553 -32.289 -7.888 1.00 29.11 98 GLN A CA 1
ATOM 740 C C . GLN A 1 105 ? -4.647 -33.339 -8.552 1.00 28.54 98 GLN A C 1
ATOM 741 O O . GLN A 1 105 ? -4.317 -34.355 -7.929 1.00 27.70 98 GLN A O 1
ATOM 747 N N . GLU A 1 106 ? -4.257 -33.082 -9.804 1.00 28.18 99 GLU A N 1
ATOM 748 C CA . GLU A 1 106 ? -3.374 -33.970 -10.568 1.00 28.01 99 GLU A CA 1
ATOM 749 C C . GLU A 1 106 ? -2.004 -34.113 -9.897 1.00 27.14 99 GLU A C 1
ATOM 750 O O . GLU A 1 106 ? -1.519 -35.233 -9.708 1.00 26.85 99 GLU A O 1
ATOM 756 N N . ASP A 1 107 ? -1.403 -32.983 -9.525 1.00 26.40 100 ASP A N 1
ATOM 757 C CA . ASP A 1 107 ? -0.106 -32.972 -8.840 1.00 25.68 100 ASP A CA 1
ATOM 758 C C . ASP A 1 107 ? -0.184 -33.542 -7.420 1.00 25.04 100 ASP A C 1
ATOM 759 O O . ASP A 1 107 ? 0.797 -34.106 -6.929 1.00 24.69 100 ASP A O 1
ATOM 764 N N . ALA A 1 108 ? -1.354 -33.407 -6.789 1.00 24.06 101 ALA A N 1
ATOM 765 C CA . ALA A 1 108 ? -1.638 -34.006 -5.481 1.00 23.55 101 ALA A CA 1
ATOM 766 C C . ALA A 1 108 ? -1.685 -35.530 -5.536 1.00 23.07 101 ALA A C 1
ATOM 767 O O . ALA A 1 108 ? -1.183 -36.198 -4.632 1.00 23.10 101 ALA A O 1
ATOM 769 N N . GLU A 1 109 ? -2.293 -36.074 -6.591 1.00 22.82 102 GLU A N 1
ATOM 770 C CA . GLU A 1 109 ? -2.311 -37.521 -6.810 1.00 22.39 102 GLU A CA 1
ATOM 771 C C . GLU A 1 109 ? -0.902 -38.028 -7.125 1.00 21.31 102 GLU A C 1
ATOM 772 O O . GLU A 1 109 ? -0.489 -39.065 -6.606 1.00 20.37 102 GLU A O 1
ATOM 778 N N . ALA A 1 110 ? -0.182 -37.289 -7.971 1.00 20.56 103 ALA A N 1
ATOM 779 C CA . ALA A 1 110 ? 1.156 -37.676 -8.425 1.00 20.03 103 ALA A CA 1
ATOM 780 C C . ALA A 1 110 ? 2.146 -37.896 -7.275 1.00 19.53 103 ALA A C 1
ATOM 781 O O . ALA A 1 110 ? 2.890 -38.879 -7.277 1.00 19.11 103 ALA A O 1
ATOM 783 N N . ILE A 1 111 ? 2.119 -37.005 -6.282 1.00 19.44 104 ILE A N 1
ATOM 784 C CA . ILE A 1 111 ? 3.062 -37.065 -5.150 1.00 19.76 104 ILE A CA 1
ATOM 785 C C . ILE A 1 111 ? 2.832 -38.241 -4.188 1.00 19.97 104 ILE A C 1
ATOM 786 O O . ILE A 1 111 ? 3.730 -38.591 -3.417 1.00 19.88 104 ILE A O 1
ATOM 791 N N . THR A 1 112 ? 1.652 -38.867 -4.261 1.00 20.44 105 THR A N 1
ATOM 792 C CA . THR A 1 112 ? 1.370 -40.097 -3.495 1.00 20.86 105 THR A CA 1
ATOM 793 C C . THR A 1 112 ? 2.241 -41.278 -3.954 1.00 20.67 105 THR A C 1
ATOM 794 O O . THR A 1 112 ? 2.367 -42.278 -3.246 1.00 21.05 105 THR A O 1
ATOM 798 N N . HIS A 1 113 ? 2.846 -41.141 -5.135 1.00 19.92 106 HIS A N 1
ATOM 799 C CA . HIS A 1 113 ? 3.742 -42.155 -5.698 1.00 19.67 106 HIS A CA 1
ATOM 800 C C . HIS A 1 113 ? 5.201 -41.950 -5.272 1.00 19.42 106 HIS A C 1
ATOM 801 O O . HIS A 1 113 ? 6.078 -42.724 -5.660 1.00 19.36 106 HIS A O 1
ATOM 808 N N . LEU A 1 114 ? 5.440 -40.916 -4.463 1.00 19.20 107 LEU A N 1
ATOM 809 C CA . LEU A 1 114 ? 6.776 -40.581 -3.971 1.00 19.21 107 LEU A CA 1
ATOM 810 C C . LEU A 1 114 ? 6.980 -40.971 -2.517 1.00 19.84 107 LEU A C 1
ATOM 811 O O . LEU A 1 114 ? 6.082 -40.788 -1.686 1.00 19.80 107 LEU A O 1
ATOM 816 N N . PHE A 1 115 ? 8.174 -41.497 -2.231 1.00 20.38 108 PHE A N 1
ATOM 817 C CA . PHE A 1 115 ? 8.600 -41.897 -0.878 1.00 21.15 108 PHE A CA 1
ATOM 818 C C . PHE A 1 115 ? 7.532 -42.746 -0.168 1.00 22.54 108 PHE A C 1
ATOM 819 O O . PHE A 1 115 ? 7.140 -42.456 0.967 1.00 22.58 108 PHE A O 1
ATOM 827 N N . THR A 1 116 ? 7.069 -43.788 -0.858 1.00 24.47 109 THR A N 1
ATOM 828 C CA . THR A 1 116 ? 5.916 -44.595 -0.420 1.00 26.55 109 THR A CA 1
ATOM 829 C C . THR A 1 116 ? 6.189 -45.465 0.815 1.00 27.92 109 THR A C 1
ATOM 830 O O . THR A 1 116 ? 5.252 -45.884 1.502 1.00 29.09 109 THR A O 1
ATOM 834 N N . ASP A 1 117 ? 7.468 -45.726 1.084 1.00 29.43 110 ASP A N 1
ATOM 835 C CA . ASP A 1 117 ? 7.892 -46.548 2.225 1.00 30.70 110 ASP A CA 1
ATOM 836 C C . ASP A 1 117 ? 8.274 -45.741 3.476 1.00 30.81 110 ASP A C 1
ATOM 837 O O . ASP A 1 117 ? 8.663 -46.320 4.497 1.00 31.16 110 ASP A O 1
ATOM 842 N N . VAL A 1 118 ? 8.145 -44.414 3.391 1.00 30.06 111 VAL A N 1
ATOM 843 C CA . VAL A 1 118 ? 8.493 -43.509 4.494 1.00 29.58 111 VAL A CA 1
ATOM 844 C C . VAL A 1 118 ? 7.467 -43.589 5.639 1.00 29.28 111 VAL A C 1
ATOM 845 O O . VAL A 1 118 ? 6.265 -43.755 5.399 1.00 29.18 111 VAL A O 1
ATOM 849 N N . GLN A 1 119 ? 7.962 -43.489 6.872 1.00 28.82 112 GLN A N 1
ATOM 850 C CA . GLN A 1 119 ? 7.139 -43.647 8.078 1.00 28.69 112 GLN A CA 1
ATOM 851 C C . GLN A 1 119 ? 6.141 -42.504 8.284 1.00 28.39 112 GLN A C 1
ATOM 852 O O . GLN A 1 119 ? 4.982 -42.744 8.631 1.00 28.92 112 GLN A O 1
ATOM 854 N N . ASN A 1 120 ? 6.599 -41.273 8.058 1.00 27.28 113 ASN A N 1
ATOM 855 C CA . ASN A 1 120 ? 5.793 -40.073 8.275 1.00 26.75 113 ASN A CA 1
ATOM 856 C C . ASN A 1 120 ? 5.673 -39.239 7.000 1.00 26.19 113 ASN A C 1
ATOM 857 O O . ASN A 1 120 ? 6.687 -38.845 6.413 1.00 26.57 113 ASN A O 1
ATOM 862 N N . ARG A 1 121 ? 4.432 -38.988 6.579 1.00 25.42 114 ARG A N 1
ATOM 863 C CA . ARG A 1 121 ? 4.131 -38.199 5.379 1.00 24.77 114 ARG A CA 1
ATOM 864 C C . ARG A 1 121 ? 3.444 -36.900 5.759 1.00 24.20 114 ARG A C 1
ATOM 865 O O . ARG A 1 121 ? 2.402 -36.912 6.423 1.00 24.12 114 ARG A O 1
ATOM 873 N N . TYR A 1 122 ? 4.018 -35.783 5.327 1.00 23.17 115 TYR A N 1
ATOM 874 C CA . TYR A 1 122 ? 3.418 -34.478 5.570 1.00 22.63 115 TYR A CA 1
ATOM 875 C C . TYR A 1 122 ? 3.278 -33.692 4.280 1.00 22.26 115 TYR A C 1
ATOM 876 O O . TYR A 1 122 ? 4.158 -33.724 3.416 1.00 21.64 115 TYR A O 1
ATOM 885 N N . THR A 1 123 ? 2.152 -33.001 4.155 1.00 21.86 116 THR A N 1
ATOM 886 C CA . THR A 1 123 ? 1.987 -31.978 3.139 1.00 22.07 116 THR A CA 1
ATOM 887 C C . THR A 1 123 ? 1.951 -30.635 3.856 1.00 21.93 116 THR A C 1
ATOM 888 O O . THR A 1 123 ? 1.112 -30.415 4.739 1.00 22.14 116 THR A O 1
ATOM 892 N N . PHE A 1 124 ? 2.889 -29.760 3.491 1.00 21.35 117 PHE A N 1
ATOM 893 C CA . PHE A 1 124 ? 2.898 -28.374 3.947 1.00 21.31 117 PHE A CA 1
ATOM 894 C C . PHE A 1 124 ? 1.598 -27.688 3.554 1.00 21.65 117 PHE A C 1
ATOM 895 O O . PHE A 1 124 ? 1.040 -27.955 2.485 1.00 21.39 117 PHE A O 1
ATOM 903 N N . ALA A 1 125 ? 1.122 -26.803 4.424 1.00 22.08 118 ALA A N 1
ATOM 904 C CA . ALA A 1 125 ? -0.056 -25.996 4.136 1.00 22.38 118 ALA A CA 1
ATOM 905 C C . ALA A 1 125 ? 0.244 -24.860 3.149 1.00 22.29 118 ALA A C 1
ATOM 906 O O . ALA A 1 125 ? -0.675 -24.215 2.639 1.00 23.26 118 ALA A O 1
ATOM 908 N N . PHE A 1 126 ? 1.533 -24.630 2.886 1.00 21.39 119 PHE A N 1
ATOM 909 C CA . PHE A 1 126 ? 1.992 -23.615 1.936 1.00 20.42 119 PHE A CA 1
ATOM 910 C C . PHE A 1 126 ? 2.528 -24.226 0.643 1.00 19.86 119 PHE A C 1
ATOM 911 O O . PHE A 1 126 ? 3.080 -25.328 0.651 1.00 19.46 119 PHE A O 1
ATOM 919 N N . GLY A 1 127 ? 2.350 -23.496 -0.456 1.00 19.15 120 GLY A N 1
ATOM 920 C CA . GLY A 1 127 ? 2.922 -23.860 -1.753 1.00 18.61 120 GLY A CA 1
ATOM 921 C C . GLY A 1 127 ? 4.415 -23.583 -1.815 1.00 17.95 120 GLY A C 1
ATOM 922 O O . GLY A 1 127 ? 4.967 -22.888 -0.955 1.00 18.08 120 GLY A O 1
ATOM 923 N N . GLY A 1 128 ? 5.068 -24.120 -2.843 1.00 17.11 121 GLY A N 1
ATOM 924 C CA . GLY A 1 128 ? 6.523 -24.056 -2.952 1.00 16.74 121 GLY A CA 1
ATOM 925 C C . GLY A 1 128 ? 7.110 -23.028 -3.892 1.00 16.30 121 GLY A C 1
ATOM 926 O O . GLY A 1 128 ? 8.304 -23.082 -4.172 1.00 15.73 121 GLY A O 1
ATOM 927 N N . ASN A 1 129 ? 6.291 -22.104 -4.391 1.00 16.21 122 ASN A N 1
ATOM 928 C CA . ASN A 1 129 ? 6.784 -21.035 -5.261 1.00 16.53 122 ASN A CA 1
ATOM 929 C C . ASN A 1 129 ? 7.642 -20.027 -4.504 1.00 16.35 122 ASN A C 1
ATOM 930 O O . ASN A 1 129 ? 7.505 -19.879 -3.282 1.00 16.38 122 ASN A O 1
ATOM 935 N N . TYR A 1 130 ? 8.526 -19.343 -5.231 1.00 15.89 123 TYR A N 1
ATOM 936 C CA . TYR A 1 130 ? 9.420 -18.346 -4.637 1.00 16.25 123 TYR A CA 1
ATOM 937 C C . TYR A 1 130 ? 8.696 -17.306 -3.791 1.00 17.09 123 TYR A C 1
ATOM 938 O O . TYR A 1 130 ? 9.148 -17.012 -2.690 1.00 17.18 123 TYR A O 1
ATOM 947 N N . ASP A 1 131 ? 7.585 -16.760 -4.296 1.00 18.10 124 ASP A N 1
ATOM 948 C CA . ASP A 1 131 ? 6.854 -15.714 -3.564 1.00 19.26 124 ASP A CA 1
ATOM 949 C C . ASP A 1 131 ? 6.445 -16.147 -2.153 1.00 19.52 124 ASP A C 1
ATOM 950 O O . ASP A 1 131 ? 6.680 -15.415 -1.190 1.00 19.92 124 ASP A O 1
ATOM 955 N N . ARG A 1 132 ? 5.904 -17.359 -2.040 1.00 19.12 125 ARG A N 1
ATOM 956 C CA . ARG A 1 132 ? 5.525 -17.947 -0.755 1.00 19.41 125 ARG A CA 1
ATOM 957 C C . ARG A 1 132 ? 6.744 -18.236 0.125 1.00 18.82 125 ARG A C 1
ATOM 958 O O . ARG A 1 132 ? 6.742 -17.912 1.317 1.00 18.83 125 ARG A O 1
ATOM 966 N N . LEU A 1 133 ? 7.782 -18.827 -0.469 1.00 18.06 126 LEU A N 1
ATOM 967 C CA . LEU A 1 133 ? 8.997 -19.169 0.269 1.00 17.52 126 LEU A CA 1
ATOM 968 C C . LEU A 1 133 ? 9.756 -17.938 0.757 1.00 17.35 126 LEU A C 1
ATOM 969 O O . LEU A 1 133 ? 10.275 -17.944 1.871 1.00 17.07 126 LEU A O 1
ATOM 974 N N . GLU A 1 134 ? 9.789 -16.887 -0.064 1.00 17.36 127 GLU A N 1
ATOM 975 C CA . GLU A 1 134 ? 10.391 -15.600 0.313 1.00 18.02 127 GLU A CA 1
ATOM 976 C C . GLU A 1 134 ? 9.661 -14.934 1.476 1.00 18.81 127 GLU A C 1
ATOM 977 O O . GLU A 1 134 ? 10.302 -14.374 2.370 1.00 19.04 127 GLU A O 1
ATOM 983 N N . GLN A 1 135 ? 8.327 -15.002 1.452 1.00 19.72 128 GLN A N 1
ATOM 984 C CA . GLN A 1 135 ? 7.482 -14.533 2.556 1.00 20.72 128 GLN A CA 1
ATOM 985 C C . GLN A 1 135 ? 7.855 -15.233 3.861 1.00 20.33 128 GLN A C 1
ATOM 986 O O . GLN A 1 135 ? 8.073 -14.571 4.879 1.00 20.46 128 GLN A O 1
ATOM 992 N N . LEU A 1 136 ? 7.945 -16.564 3.815 1.00 19.97 129 LEU A N 1
ATOM 993 C CA . LEU A 1 136 ? 8.275 -17.375 4.990 1.00 20.02 129 LEU A CA 1
ATOM 994 C C . LEU A 1 136 ? 9.717 -17.192 5.463 1.00 19.85 129 LEU A C 1
ATOM 995 O O . LEU A 1 136 ? 9.978 -17.200 6.666 1.00 19.81 129 LEU A O 1
ATOM 1000 N N . ALA A 1 137 ? 10.639 -17.019 4.515 1.00 19.54 130 ALA A N 1
ATOM 1001 C CA . ALA A 1 137 ? 12.051 -16.771 4.824 1.00 19.67 130 ALA A CA 1
ATOM 1002 C C . ALA A 1 137 ? 12.291 -15.384 5.421 1.00 19.95 130 ALA A C 1
ATOM 1003 O O . ALA A 1 137 ? 13.258 -15.182 6.158 1.00 20.36 130 ALA A O 1
ATOM 1005 N N . GLY A 1 138 ? 11.415 -14.435 5.091 1.00 20.21 131 GLY A N 1
ATOM 1006 C CA . GLY A 1 138 ? 11.601 -13.029 5.460 1.00 20.87 131 GLY A CA 1
ATOM 1007 C C . GLY A 1 138 ? 12.710 -12.363 4.661 1.00 21.25 131 GLY A C 1
ATOM 1008 O O . GLY A 1 138 ? 13.257 -11.341 5.075 1.00 21.95 131 GLY A O 1
ATOM 1009 N N . ASN A 1 139 ? 13.039 -12.957 3.513 1.00 21.31 132 ASN A N 1
ATOM 1010 C CA . ASN A 1 139 ? 14.063 -12.448 2.609 1.00 21.20 132 ASN A CA 1
ATOM 1011 C C . ASN A 1 139 ? 13.743 -12.803 1.169 1.00 20.23 132 ASN A C 1
ATOM 1012 O O . ASN A 1 139 ? 13.214 -13.882 0.889 1.00 20.25 132 ASN A O 1
ATOM 1017 N N . LEU A 1 140 ? 14.068 -11.884 0.265 1.00 19.57 133 LEU A N 1
ATOM 1018 C CA . LEU A 1 140 ? 13.943 -12.125 -1.170 1.00 19.01 133 LEU A CA 1
ATOM 1019 C C . LEU A 1 140 ? 15.148 -12.913 -1.675 1.00 18.26 133 LEU A C 1
ATOM 1020 O O . LEU A 1 140 ? 16.194 -12.945 -1.018 1.00 17.89 133 LEU A O 1
ATOM 1025 N N . ARG A 1 141 ? 14.997 -13.547 -2.841 1.00 17.41 134 ARG A N 1
ATOM 1026 C CA . ARG A 1 141 ? 16.104 -14.249 -3.502 1.00 17.03 134 ARG A CA 1
ATOM 1027 C C . ARG A 1 141 ? 17.352 -13.375 -3.638 1.00 17.46 134 ARG A C 1
ATOM 1028 O O . ARG A 1 141 ? 18.460 -13.856 -3.414 1.00 16.85 134 ARG A O 1
ATOM 1036 N N . GLU A 1 142 ? 17.167 -12.090 -3.957 1.00 18.32 135 GLU A N 1
ATOM 1037 C CA . GLU A 1 142 ? 18.292 -11.149 -4.114 1.00 19.61 135 GLU A CA 1
ATOM 1038 C C . GLU A 1 142 ? 19.143 -10.939 -2.847 1.00 19.52 135 GLU A C 1
ATOM 1039 O O . GLU A 1 142 ? 20.240 -10.389 -2.929 1.00 19.66 135 GLU A O 1
ATOM 1045 N N . ASN A 1 143 ? 18.637 -11.378 -1.695 1.00 19.43 136 ASN A N 1
ATOM 1046 C CA . ASN A 1 143 ? 19.355 -11.248 -0.421 1.00 20.06 136 ASN A CA 1
ATOM 1047 C C . ASN A 1 143 ? 19.738 -12.578 0.231 1.00 19.38 136 ASN A C 1
ATOM 1048 O O . ASN A 1 143 ? 20.208 -12.607 1.372 1.00 20.89 136 ASN A O 1
ATOM 1053 N N . ILE A 1 144 ? 19.549 -13.674 -0.506 1.00 17.69 137 ILE A N 1
ATOM 1054 C CA . ILE A 1 144 ? 19.887 -15.012 -0.019 1.00 16.54 137 ILE A CA 1
ATOM 1055 C C . ILE A 1 144 ? 21.138 -15.517 -0.738 1.00 16.09 137 ILE A C 1
ATOM 1056 O O . ILE A 1 144 ? 21.138 -15.710 -1.956 1.00 15.67 137 ILE A O 1
ATOM 1061 N N . GLU A 1 145 ? 22.203 -15.720 0.030 1.00 16.10 138 GLU A N 1
ATOM 1062 C CA . GLU A 1 145 ? 23.483 -16.153 -0.526 1.00 15.83 138 GLU A CA 1
ATOM 1063 C C . GLU A 1 145 ? 23.423 -17.578 -1.066 1.00 14.90 138 GLU A C 1
ATOM 1064 O O . GLU A 1 145 ? 22.801 -18.459 -0.466 1.00 14.43 138 GLU A O 1
ATOM 1070 N N . LEU A 1 146 ? 24.052 -17.763 -2.224 1.00 13.80 139 LEU A N 1
ATOM 1071 C CA . LEU A 1 146 ? 24.161 -19.063 -2.885 1.00 13.46 139 LEU A CA 1
ATOM 1072 C C . LEU A 1 146 ? 25.620 -19.479 -2.992 1.00 13.21 139 LEU A C 1
ATOM 1073 O O . LEU A 1 146 ? 26.520 -18.636 -2.993 1.00 13.87 139 LEU A O 1
ATOM 1078 N N . GLY A 1 147 ? 25.844 -20.785 -3.099 1.00 13.06 140 GLY A N 1
ATOM 1079 C CA . GLY A 1 147 ? 27.188 -21.340 -3.203 1.00 13.03 140 GLY A CA 1
ATOM 1080 C C . GLY A 1 147 ? 27.253 -22.671 -2.493 1.00 13.01 140 GLY A C 1
ATOM 1081 O O . GLY A 1 147 ? 26.240 -23.166 -1.996 1.00 12.66 140 GLY A O 1
ATOM 1082 N N . ASN A 1 148 ? 28.445 -23.255 -2.442 1.00 13.28 141 ASN A N 1
ATOM 1083 C CA . ASN A 1 148 ? 28.608 -24.562 -1.815 1.00 13.69 141 ASN A CA 1
ATOM 1084 C C . ASN A 1 148 ? 28.330 -24.546 -0.314 1.00 13.85 141 ASN A C 1
ATOM 1085 O O . ASN A 1 148 ? 27.701 -25.466 0.205 1.00 14.04 141 ASN A O 1
ATOM 1090 N N . GLY A 1 149 ? 28.797 -23.494 0.363 1.00 13.77 142 GLY A N 1
ATOM 1091 C CA . GLY A 1 149 ? 28.534 -23.285 1.791 1.00 14.16 142 GLY A CA 1
ATOM 1092 C C . GLY A 1 149 ? 27.044 -23.202 2.108 1.00 14.16 142 GLY A C 1
ATOM 1093 O O . GLY A 1 149 ? 26.554 -23.961 2.948 1.00 14.49 142 GLY A O 1
ATOM 1094 N N . PRO A 1 150 ? 26.305 -22.291 1.430 1.00 14.10 143 PRO A N 1
ATOM 1095 C CA . PRO A 1 150 ? 24.851 -22.250 1.610 1.00 13.94 143 PRO A CA 1
ATOM 1096 C C . PRO A 1 150 ? 24.152 -23.588 1.351 1.00 13.73 143 PRO A C 1
ATOM 1097 O O . PRO A 1 150 ? 23.248 -23.943 2.105 1.00 13.88 143 PRO A O 1
ATOM 1101 N N . LEU A 1 151 ? 24.577 -24.327 0.324 1.00 13.44 144 LEU A N 1
ATOM 1102 C CA . LEU A 1 151 ? 23.976 -25.631 0.024 1.00 13.53 144 LEU A CA 1
ATOM 1103 C C . LEU A 1 151 ? 24.285 -26.685 1.096 1.00 13.69 144 LEU A C 1
ATOM 1104 O O . LEU A 1 151 ? 23.387 -27.420 1.512 1.00 13.54 144 LEU A O 1
ATOM 1109 N N . GLU A 1 152 ? 25.545 -26.740 1.535 1.00 14.01 145 GLU A N 1
ATOM 1110 C CA . GLU A 1 152 ? 25.975 -27.566 2.673 1.00 14.71 145 GLU A CA 1
ATOM 1111 C C . GLU A 1 152 ? 25.061 -27.346 3.885 1.00 14.94 145 GLU A C 1
ATOM 1112 O O . GLU A 1 152 ? 24.547 -28.309 4.469 1.00 15.30 145 GLU A O 1
ATOM 1118 N N . GLU A 1 153 ? 24.842 -26.075 4.215 1.00 15.29 146 GLU A N 1
ATOM 1119 C CA . GLU A 1 153 ? 24.016 -25.667 5.352 1.00 15.95 146 GLU A CA 1
ATOM 1120 C C . GLU A 1 153 ? 22.532 -25.956 5.120 1.00 15.79 146 GLU A C 1
ATOM 1121 O O . GLU A 1 153 ? 21.826 -26.361 6.050 1.00 15.97 146 GLU A O 1
ATOM 1127 N N . ALA A 1 154 ? 22.071 -25.766 3.880 1.00 15.51 147 ALA A N 1
ATOM 1128 C CA . ALA A 1 154 ? 20.685 -26.062 3.501 1.00 15.29 147 ALA A CA 1
ATOM 1129 C C . ALA A 1 154 ? 20.332 -27.536 3.700 1.00 15.16 147 ALA A C 1
ATOM 1130 O O . ALA A 1 154 ? 19.248 -27.851 4.196 1.00 15.26 147 ALA A O 1
ATOM 1132 N N . ILE A 1 155 ? 21.256 -28.426 3.332 1.00 15.08 148 ILE A N 1
ATOM 1133 C CA . ILE A 1 155 ? 21.068 -29.873 3.485 1.00 15.54 148 ILE A CA 1
ATOM 1134 C C . ILE A 1 155 ? 20.885 -30.242 4.965 1.00 15.94 148 ILE A C 1
ATOM 1135 O O . ILE A 1 155 ? 19.978 -31.003 5.305 1.00 16.06 148 ILE A O 1
ATOM 1140 N N . SER A 1 156 ? 21.730 -29.680 5.833 1.00 16.04 149 SER A N 1
ATOM 1141 C CA . SER A 1 156 ? 21.610 -29.879 7.280 1.00 16.49 149 SER A CA 1
ATOM 1142 C C . SER A 1 156 ? 20.283 -29.354 7.834 1.00 16.79 149 SER A C 1
ATOM 1143 O O . SER A 1 156 ? 19.637 -30.036 8.635 1.00 16.81 149 SER A O 1
ATOM 1146 N N . ALA A 1 157 ? 19.874 -28.164 7.391 1.00 16.95 150 ALA A N 1
ATOM 1147 C CA . ALA A 1 157 ? 18.615 -27.549 7.829 1.00 17.22 150 ALA A CA 1
ATOM 1148 C C . ALA A 1 157 ? 17.387 -28.380 7.443 1.00 17.29 150 ALA A C 1
ATOM 1149 O O . ALA A 1 157 ? 16.487 -28.579 8.267 1.00 17.73 150 ALA A O 1
ATOM 1151 N N . LEU A 1 158 ? 17.362 -28.868 6.201 1.00 17.38 151 LEU A N 1
ATOM 1152 C CA . LEU A 1 158 ? 16.314 -29.789 5.745 1.00 17.55 151 LEU A CA 1
ATOM 1153 C C . LEU A 1 158 ? 16.314 -31.086 6.548 1.00 17.80 151 LEU A C 1
ATOM 1154 O O . LEU A 1 158 ? 15.251 -31.556 6.957 1.00 17.70 151 LEU A O 1
ATOM 1159 N N . TYR A 1 159 ? 17.504 -31.640 6.788 1.00 17.99 152 TYR A N 1
ATOM 1160 C CA . TYR A 1 159 ? 17.646 -32.878 7.556 1.00 18.80 152 TYR A CA 1
ATOM 1161 C C . TYR A 1 159 ? 17.045 -32.777 8.961 1.00 19.06 152 TYR A C 1
ATOM 1162 O O . TYR A 1 159 ? 16.324 -33.681 9.384 1.00 18.81 152 TYR A O 1
ATOM 1171 N N . TYR A 1 160 ? 17.334 -31.674 9.655 1.00 19.15 153 TYR A N 1
ATOM 1172 C CA . TYR A 1 160 ? 16.949 -31.500 11.061 1.00 19.92 153 TYR A CA 1
ATOM 1173 C C . TYR A 1 160 ? 15.550 -30.927 11.311 1.00 20.26 153 TYR A C 1
ATOM 1174 O O . TYR A 1 160 ? 15.162 -30.754 12.472 1.00 20.69 153 TYR A O 1
ATOM 1183 N N . TYR A 1 161 ? 14.793 -30.656 10.244 1.00 20.44 154 TYR A N 1
ATOM 1184 C CA . TYR A 1 161 ? 13.470 -30.023 10.372 1.00 20.69 154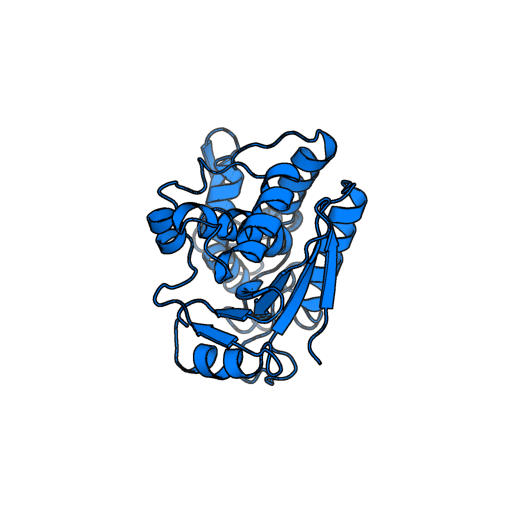 TYR A CA 1
ATOM 1185 C C . TYR A 1 161 ? 12.462 -30.812 11.219 1.00 21.38 154 TYR A C 1
ATOM 1186 O O . TYR A 1 161 ? 11.771 -30.230 12.056 1.00 21.31 154 TYR A O 1
ATOM 1195 N N . SER A 1 162 ? 12.402 -32.126 11.014 1.00 22.54 155 SER A N 1
ATOM 1196 C CA . SER A 1 162 ? 11.422 -32.983 11.698 1.00 23.70 155 SER A CA 1
ATOM 1197 C C . SER A 1 162 ? 11.626 -33.088 13.216 1.00 24.47 155 SER A C 1
ATOM 1198 O O . SER A 1 162 ? 10.699 -33.455 13.940 1.00 24.78 155 SER A O 1
ATOM 1201 N N . THR A 1 163 ? 12.825 -32.752 13.689 1.00 25.00 156 THR A N 1
ATOM 1202 C CA . THR A 1 163 ? 13.159 -32.853 15.116 1.00 25.79 156 THR A CA 1
ATOM 1203 C C . THR A 1 163 ? 13.125 -31.519 15.876 1.00 25.70 156 THR A C 1
ATOM 1204 O O . THR A 1 163 ? 13.370 -31.480 17.087 1.00 26.30 156 THR A O 1
ATOM 1208 N N . GLY A 1 164 ? 12.804 -30.435 15.169 1.00 24.85 157 GLY A N 1
ATOM 1209 C CA . GLY A 1 164 ? 12.608 -29.125 15.797 1.00 24.81 157 GLY A CA 1
ATOM 1210 C C . GLY A 1 164 ? 13.771 -28.150 15.756 1.00 24.57 157 GLY A C 1
ATOM 1211 O O . GLY A 1 164 ? 13.636 -27.013 16.216 1.00 24.96 157 GLY A O 1
ATOM 1212 N N . GLY A 1 165 ? 14.902 -28.586 15.201 1.00 24.31 158 GLY A N 1
ATOM 1213 C CA . GLY A 1 165 ? 16.122 -27.773 15.149 1.00 24.12 158 GLY A CA 1
ATOM 1214 C C . GLY A 1 165 ? 16.125 -26.649 14.126 1.00 23.23 158 GLY A C 1
ATOM 1215 O O . GLY A 1 165 ? 16.911 -25.704 14.243 1.00 23.48 158 GLY A O 1
ATOM 1216 N N . THR A 1 166 ? 15.244 -26.745 13.133 1.00 22.66 159 THR A N 1
ATOM 1217 C CA . THR A 1 166 ? 15.217 -25.801 12.016 1.00 22.01 159 THR A CA 1
ATOM 1218 C C . THR A 1 166 ? 13.990 -24.894 12.078 1.00 21.94 159 THR A C 1
ATOM 1219 O O . THR A 1 166 ? 12.855 -25.363 11.980 1.00 22.60 159 THR A O 1
ATOM 1223 N N . GLN A 1 167 ? 14.235 -23.595 12.232 1.00 22.46 160 GLN A N 1
ATOM 1224 C CA . GLN A 1 167 ? 13.178 -22.585 12.200 1.00 22.41 160 GLN A CA 1
ATOM 1225 C C . GLN A 1 167 ? 12.549 -22.514 10.809 1.00 22.38 160 GLN A C 1
ATOM 1226 O O . GLN A 1 167 ? 13.219 -22.796 9.806 1.00 22.03 160 GLN A O 1
ATOM 1228 N N . LEU A 1 168 ? 11.267 -22.152 10.753 1.00 22.16 161 LEU A N 1
ATOM 1229 C CA . LEU A 1 168 ? 10.541 -22.046 9.480 1.00 21.85 161 LEU A CA 1
ATOM 1230 C C . LEU A 1 168 ? 11.195 -21.097 8.455 1.00 21.18 161 LEU A C 1
ATOM 1231 O O . LEU A 1 168 ? 11.288 -21.468 7.276 1.00 20.57 161 LEU A O 1
ATOM 1236 N N . PRO A 1 169 ? 11.657 -19.889 8.886 1.00 20.73 162 PRO A N 1
ATOM 1237 C CA . PRO A 1 169 ? 12.388 -19.045 7.926 1.00 20.52 162 PRO A CA 1
ATOM 1238 C C . PRO A 1 169 ? 13.651 -19.697 7.355 1.00 19.82 162 PRO A C 1
ATOM 1239 O O . PRO A 1 169 ? 13.931 -19.526 6.164 1.00 19.59 162 PRO A O 1
ATOM 1243 N N . THR A 1 170 ? 14.377 -20.446 8.188 1.00 19.31 163 THR A N 1
ATOM 1244 C CA . THR A 1 170 ? 15.584 -21.170 7.770 1.00 18.95 163 THR A CA 1
ATOM 1245 C C . THR A 1 170 ? 15.245 -22.277 6.767 1.00 18.36 163 THR A C 1
ATOM 1246 O O . THR A 1 170 ? 15.961 -22.449 5.775 1.00 17.69 163 THR A O 1
ATOM 1250 N N . LEU A 1 171 ? 14.160 -23.010 7.024 1.00 17.87 164 LEU A N 1
ATOM 1251 C CA . LEU A 1 171 ? 13.670 -24.034 6.101 1.00 17.64 164 LEU A CA 1
ATOM 1252 C C . LEU A 1 171 ? 13.337 -23.450 4.725 1.00 16.96 164 LEU A C 1
ATOM 1253 O O . LEU A 1 171 ? 13.781 -23.988 3.701 1.00 16.79 164 LEU A O 1
ATOM 1258 N N . ALA A 1 172 ? 12.580 -22.352 4.718 1.00 16.54 165 ALA A N 1
ATOM 1259 C CA . ALA A 1 172 ? 12.187 -21.659 3.490 1.00 16.46 165 ALA A CA 1
ATOM 1260 C C . ALA A 1 172 ? 13.410 -21.177 2.709 1.00 16.44 165 ALA A C 1
ATOM 1261 O O . ALA A 1 172 ? 13.486 -21.389 1.493 1.00 15.93 165 ALA A O 1
ATOM 1263 N N . ARG A 1 173 ? 14.359 -20.561 3.425 1.00 16.60 166 ARG A N 1
ATOM 1264 C CA A ARG A 1 173 ? 15.617 -20.098 2.841 0.50 16.66 166 ARG A CA 1
ATOM 1265 C CA B ARG A 1 173 ? 15.623 -20.098 2.848 0.50 16.73 166 ARG A CA 1
ATOM 1266 C C . ARG A 1 173 ? 16.391 -21.266 2.225 1.00 16.28 166 ARG A C 1
ATOM 1267 O O . ARG A 1 173 ? 16.927 -21.147 1.120 1.00 15.70 166 ARG A O 1
ATOM 1282 N N . SER A 1 174 ? 16.425 -22.389 2.940 1.00 15.48 167 SER A N 1
ATOM 1283 C CA . SER A 1 174 ? 17.119 -23.594 2.501 1.00 15.14 167 SER A CA 1
ATOM 1284 C C . SER A 1 174 ? 16.513 -24.173 1.220 1.00 14.68 167 SER A C 1
ATOM 1285 O O . SER A 1 174 ? 17.254 -24.592 0.326 1.00 14.49 167 SER A O 1
ATOM 1288 N N . PHE A 1 175 ? 15.182 -24.168 1.120 1.00 14.55 168 PHE A N 1
ATOM 1289 C CA . PHE A 1 175 ? 14.497 -24.544 -0.124 1.00 14.53 168 PHE A CA 1
ATOM 1290 C C . PHE A 1 175 ? 14.885 -23.618 -1.275 1.00 13.79 168 PHE A C 1
ATOM 1291 O O . PHE A 1 175 ? 15.195 -24.089 -2.371 1.00 13.51 168 PHE A O 1
ATOM 1299 N N . ILE A 1 176 ? 14.887 -22.311 -1.014 1.00 13.27 169 ILE A N 1
ATOM 1300 C CA . ILE A 1 176 ? 15.264 -21.301 -2.009 1.00 13.13 169 ILE A CA 1
ATOM 1301 C C . ILE A 1 176 ? 16.673 -21.564 -2.566 1.00 12.72 169 ILE A C 1
ATOM 1302 O O . ILE A 1 176 ? 16.887 -21.465 -3.776 1.00 12.41 169 ILE A O 1
ATOM 1307 N N . ILE A 1 177 ? 17.607 -21.924 -1.683 1.00 12.47 170 ILE A N 1
ATOM 1308 C CA . ILE A 1 177 ? 18.975 -22.285 -2.069 1.00 12.38 170 ILE A CA 1
ATOM 1309 C C . ILE A 1 177 ? 18.974 -23.530 -2.965 1.00 12.06 170 ILE A C 1
ATOM 1310 O O . ILE A 1 177 ? 19.546 -23.505 -4.057 1.00 11.77 170 ILE A O 1
ATOM 1315 N N . CYS A 1 178 ? 18.314 -24.598 -2.514 1.00 12.15 171 CYS A N 1
ATOM 1316 C CA . CYS A 1 178 ? 18.265 -25.853 -3.264 1.00 12.20 171 CYS A CA 1
ATOM 1317 C C . CYS A 1 178 ? 17.637 -25.699 -4.639 1.00 11.91 171 CYS A C 1
ATOM 1318 O O . CYS A 1 178 ? 18.172 -26.207 -5.625 1.00 11.70 171 CYS A O 1
ATOM 1321 N N . ILE A 1 179 ? 16.509 -24.993 -4.699 1.00 11.82 172 ILE A N 1
ATOM 1322 C CA . ILE A 1 179 ? 15.778 -24.799 -5.950 1.00 11.82 172 ILE A CA 1
ATOM 1323 C C . ILE A 1 179 ? 16.663 -24.111 -6.992 1.00 11.53 172 ILE A C 1
ATOM 1324 O O . ILE A 1 179 ? 16.710 -24.533 -8.150 1.00 11.38 172 ILE A O 1
ATOM 1329 N N . GLN A 1 180 ? 17.371 -23.065 -6.585 1.00 11.39 173 GLN A N 1
ATOM 1330 C CA . GLN A 1 180 ? 18.187 -22.320 -7.536 1.00 11.40 173 GLN A CA 1
ATOM 1331 C C . GLN A 1 180 ? 19.432 -23.074 -7.976 1.00 11.38 173 GLN A C 1
ATOM 1332 O O . GLN A 1 180 ? 19.798 -23.044 -9.153 1.00 11.51 173 GLN A O 1
ATOM 1338 N N . MET A 1 181 ? 20.062 -23.769 -7.036 1.00 11.05 174 MET A N 1
ATOM 1339 C CA . MET A 1 181 ? 21.314 -24.461 -7.319 1.00 11.26 174 MET A CA 1
ATOM 1340 C C . MET A 1 181 ? 21.124 -25.783 -8.055 1.00 11.24 174 MET A C 1
ATOM 1341 O O . MET A 1 181 ? 22.083 -26.325 -8.608 1.00 11.18 174 MET A O 1
ATOM 1346 N N . ILE A 1 182 ? 19.891 -26.288 -8.071 1.00 11.24 175 ILE A N 1
ATOM 1347 C CA . ILE A 1 182 ? 19.569 -27.542 -8.751 1.00 11.41 175 ILE A CA 1
ATOM 1348 C C . ILE A 1 182 ? 18.643 -27.281 -9.941 1.00 10.93 175 ILE A C 1
ATOM 1349 O O . ILE A 1 182 ? 19.068 -27.415 -11.086 1.00 10.92 175 ILE A O 1
ATOM 1354 N N . SER A 1 183 ? 17.396 -26.891 -9.672 1.00 10.71 176 SER A N 1
ATOM 1355 C CA . SER A 1 183 ? 16.409 -26.701 -10.733 1.00 10.67 176 SER A CA 1
ATOM 1356 C C . SER A 1 183 ? 16.749 -25.555 -11.683 1.00 10.30 176 SER A C 1
ATOM 1357 O O . SER A 1 183 ? 16.712 -25.737 -12.900 1.00 10.29 176 SER A O 1
ATOM 1360 N N . GLU A 1 184 ? 17.089 -24.384 -11.144 1.00 10.28 177 GLU A N 1
ATOM 1361 C CA . GLU A 1 184 ? 17.411 -23.244 -12.014 1.00 10.33 177 GLU A CA 1
ATOM 1362 C C . GLU A 1 184 ? 18.702 -23.459 -12.790 1.00 10.18 177 GLU A C 1
ATOM 1363 O O . GLU A 1 184 ? 18.793 -23.082 -13.957 1.00 10.11 177 GLU A O 1
ATOM 1369 N N . ALA A 1 185 ? 19.689 -24.081 -12.145 1.00 10.07 178 ALA A N 1
ATOM 1370 C CA . ALA A 1 185 ? 20.927 -24.448 -12.821 1.00 10.20 178 ALA A CA 1
ATOM 1371 C C . ALA A 1 185 ? 20.681 -25.460 -13.941 1.00 10.20 178 ALA A C 1
ATOM 1372 O O . ALA A 1 185 ? 21.290 -25.361 -15.001 1.00 10.32 178 ALA A O 1
ATOM 1374 N N . ALA A 1 186 ? 19.774 -26.411 -13.715 1.00 10.19 179 ALA A N 1
ATOM 1375 C CA . ALA A 1 186 ? 19.387 -27.354 -14.766 1.00 10.18 179 ALA A CA 1
ATOM 1376 C C . ALA A 1 186 ? 18.707 -26.637 -15.941 1.00 10.21 179 ALA A C 1
ATOM 1377 O O . ALA A 1 186 ? 18.975 -26.947 -17.104 1.00 10.17 179 ALA A O 1
ATOM 1379 N N . ARG A 1 187 ? 17.855 -25.659 -15.626 1.00 10.28 180 ARG A N 1
ATOM 1380 C CA . ARG A 1 187 ? 17.108 -24.911 -16.645 1.00 10.33 180 ARG A CA 1
ATOM 1381 C C . ARG A 1 187 ? 17.990 -23.992 -17.488 1.00 10.43 180 ARG A C 1
ATOM 1382 O O . ARG A 1 187 ? 17.734 -23.816 -18.679 1.00 10.59 180 ARG A O 1
ATOM 1390 N N . PHE A 1 188 ? 19.013 -23.409 -16.860 1.00 10.42 181 PHE A N 1
ATOM 1391 C CA . PHE A 1 188 ? 19.843 -22.384 -17.495 1.00 10.82 181 PHE A CA 1
ATOM 1392 C C . PHE A 1 188 ? 21.331 -22.682 -17.365 1.00 11.07 181 PHE A C 1
ATOM 1393 O O . PHE A 1 188 ? 21.857 -22.683 -16.248 1.00 10.78 181 PHE A O 1
ATOM 1401 N N . GLN A 1 189 ? 22.021 -22.891 -18.492 1.00 11.86 182 GLN A N 1
ATOM 1402 C CA . GLN A 1 189 ? 23.499 -22.970 -18.468 1.00 12.78 182 GLN A CA 1
ATOM 1403 C C . GLN A 1 189 ? 24.099 -21.736 -17.813 1.00 12.49 182 GLN A C 1
ATOM 1404 O O . GLN A 1 189 ? 25.105 -21.836 -17.119 1.00 12.26 182 GLN A O 1
ATOM 1410 N N . TYR A 1 190 ? 23.477 -20.577 -18.030 1.00 12.10 183 TYR A N 1
ATOM 1411 C CA . TYR A 1 190 ? 23.955 -19.335 -17.430 1.00 12.17 183 TYR A CA 1
ATOM 1412 C C . TYR A 1 190 ? 23.967 -19.414 -15.900 1.00 11.86 183 TYR A C 1
ATOM 1413 O O . TYR A 1 190 ? 24.933 -18.991 -15.262 1.00 11.84 183 TYR A O 1
ATOM 1422 N N . ILE A 1 191 ? 22.897 -19.952 -15.316 1.00 11.50 184 ILE A N 1
ATOM 1423 C CA . ILE A 1 191 ? 22.798 -20.056 -13.861 1.00 11.36 184 ILE A CA 1
ATOM 1424 C C . ILE A 1 191 ? 23.745 -21.134 -13.340 1.00 11.45 184 ILE A C 1
ATOM 1425 O O . ILE A 1 191 ? 24.412 -20.933 -12.320 1.00 11.64 184 ILE A O 1
ATOM 1430 N N . GLU A 1 192 ? 23.831 -22.253 -14.058 1.00 11.53 185 GLU A N 1
ATOM 1431 C CA . GLU A 1 192 ? 24.856 -23.258 -13.778 1.00 11.85 185 GLU A CA 1
ATOM 1432 C C . GLU A 1 192 ? 26.261 -22.630 -13.722 1.00 11.88 185 GLU A C 1
ATOM 1433 O O . GLU A 1 192 ? 27.024 -22.903 -12.786 1.00 11.72 185 GLU A O 1
ATOM 1439 N N . GLY A 1 193 ? 26.578 -21.785 -14.708 1.00 11.81 186 GLY A N 1
ATOM 1440 C CA . GLY A 1 193 ? 27.863 -21.077 -14.763 1.00 12.11 186 GLY A CA 1
ATOM 1441 C C . GLY A 1 193 ? 28.114 -20.198 -13.550 1.00 12.37 186 GLY A C 1
ATOM 1442 O O . GLY A 1 193 ? 29.216 -20.188 -12.995 1.00 12.53 186 GLY A O 1
ATOM 1443 N N . GLU A 1 194 ? 27.083 -19.472 -13.129 1.00 12.70 187 GLU A N 1
ATOM 1444 C CA . GLU A 1 194 ? 27.151 -18.626 -11.939 1.00 13.16 187 GLU A CA 1
ATOM 1445 C C . GLU A 1 194 ? 27.414 -19.431 -10.662 1.00 12.85 187 GLU A C 1
ATOM 1446 O O . GLU A 1 194 ? 28.121 -18.967 -9.762 1.00 12.82 187 GLU A O 1
ATOM 1452 N N . MET A 1 195 ? 26.846 -20.635 -10.586 1.00 12.67 188 MET A N 1
ATOM 1453 C CA . MET A 1 195 ? 27.094 -21.517 -9.447 1.00 12.92 188 MET A CA 1
ATOM 1454 C C . MET A 1 195 ? 28.495 -22.124 -9.495 1.00 13.14 188 MET A C 1
ATOM 1455 O O . MET A 1 195 ? 29.150 -22.234 -8.457 1.00 13.10 188 MET A O 1
ATOM 1460 N N . ARG A 1 196 ? 28.952 -22.480 -10.697 1.00 13.54 189 ARG A N 1
ATOM 1461 C CA . ARG A 1 196 ? 30.323 -22.966 -10.917 1.00 14.58 189 ARG A CA 1
ATOM 1462 C C . ARG A 1 196 ? 31.362 -21.964 -10.409 1.00 14.77 189 ARG A C 1
ATOM 1463 O O . ARG A 1 196 ? 32.318 -22.355 -9.733 1.00 14.53 189 ARG A O 1
ATOM 1471 N N . THR A 1 197 ? 31.154 -20.682 -10.718 1.00 14.79 190 THR A N 1
ATOM 1472 C CA . THR A 1 197 ? 32.026 -19.594 -10.256 1.00 15.45 190 THR A CA 1
ATOM 1473 C C . THR A 1 197 ? 32.115 -19.556 -8.726 1.00 15.07 190 THR A C 1
ATOM 1474 O O . THR A 1 197 ? 33.217 -19.513 -8.171 1.00 14.98 190 THR A O 1
ATOM 1478 N N . ARG A 1 198 ? 30.963 -19.594 -8.055 1.00 14.63 191 ARG A N 1
ATOM 1479 C CA . ARG A 1 198 ? 30.910 -19.608 -6.589 1.00 14.72 191 ARG A CA 1
ATOM 1480 C C . ARG A 1 198 ? 31.650 -20.802 -5.991 1.00 14.69 191 ARG A C 1
ATOM 1481 O O . ARG A 1 198 ? 32.354 -20.657 -4.989 1.00 14.56 191 ARG A O 1
ATOM 1489 N N . ILE A 1 199 ? 31.502 -21.967 -6.620 1.00 14.97 192 ILE A N 1
ATOM 1490 C CA . ILE A 1 199 ? 32.168 -23.192 -6.174 1.00 15.54 192 ILE A CA 1
ATOM 1491 C C . ILE A 1 199 ? 33.683 -23.101 -6.394 1.00 15.80 192 ILE A C 1
ATOM 1492 O O . ILE A 1 199 ? 34.455 -23.419 -5.484 1.00 15.98 192 ILE A O 1
ATOM 1497 N N . ARG A 1 200 ? 34.093 -22.631 -7.575 1.00 16.29 193 ARG A N 1
ATOM 1498 C CA . ARG A 1 200 ? 35.515 -22.490 -7.926 1.00 17.20 193 ARG A CA 1
ATOM 1499 C C . ARG A 1 200 ? 36.300 -21.700 -6.878 1.00 17.35 193 ARG A C 1
ATOM 1500 O O . ARG A 1 200 ? 37.395 -22.110 -6.475 1.00 17.63 193 ARG A O 1
ATOM 1508 N N . TYR A 1 201 ? 35.727 -20.585 -6.429 1.00 17.00 194 TYR A N 1
ATOM 1509 C CA . TYR A 1 201 ? 36.410 -19.675 -5.506 1.00 17.47 194 TYR A CA 1
ATOM 1510 C C . TYR A 1 201 ? 35.984 -19.833 -4.050 1.00 17.96 194 TYR A C 1
ATOM 1511 O O . TYR A 1 201 ? 36.504 -19.141 -3.172 1.00 18.40 194 TYR A O 1
ATOM 1520 N N . ASN A 1 202 ? 35.077 -20.783 -3.801 1.00 18.55 195 ASN A N 1
ATOM 1521 C CA . ASN A 1 202 ? 34.476 -21.025 -2.479 1.00 19.27 195 ASN A CA 1
ATOM 1522 C C . ASN A 1 202 ? 33.973 -19.736 -1.816 1.00 19.39 195 ASN A C 1
ATOM 1523 O O . ASN A 1 202 ? 34.237 -19.467 -0.637 1.00 19.63 195 ASN A O 1
ATOM 1528 N N . ARG A 1 203 ? 33.257 -18.938 -2.606 1.00 19.64 196 ARG A N 1
ATOM 1529 C CA . ARG A 1 203 ? 32.742 -17.649 -2.165 1.00 20.39 196 ARG A CA 1
ATOM 1530 C C . ARG A 1 203 ? 31.243 -17.610 -2.394 1.00 19.85 196 ARG A C 1
ATOM 1531 O O . ARG A 1 203 ? 30.777 -17.679 -3.536 1.00 20.02 196 ARG A O 1
ATOM 1539 N N . ARG A 1 204 ? 30.498 -17.516 -1.297 1.00 19.29 197 ARG A N 1
ATOM 1540 C CA . ARG A 1 204 ? 29.047 -17.388 -1.351 1.00 19.18 197 ARG A CA 1
ATOM 1541 C C . ARG A 1 204 ? 28.633 -15.958 -1.670 1.00 18.98 197 ARG A C 1
ATOM 1542 O O . ARG A 1 204 ? 29.276 -14.999 -1.227 1.00 19.28 197 ARG A O 1
ATOM 1550 N N . SER A 1 205 ? 27.567 -15.829 -2.456 1.00 18.30 198 SER A N 1
ATOM 1551 C CA . SER A 1 205 ? 26.992 -14.533 -2.818 1.00 17.89 198 SER A CA 1
ATOM 1552 C C . SER A 1 205 ? 25.562 -14.701 -3.303 1.00 17.16 198 SER A C 1
ATOM 1553 O O . SER A 1 205 ? 25.209 -15.725 -3.905 1.00 16.73 198 SER A O 1
ATOM 1556 N N . ALA A 1 206 ? 24.749 -13.685 -3.030 1.00 16.49 199 ALA A N 1
ATOM 1557 C CA . ALA A 1 206 ? 23.373 -13.620 -3.499 1.00 16.28 199 ALA A CA 1
ATOM 1558 C C . ALA A 1 206 ? 23.333 -13.482 -5.029 1.00 16.01 199 ALA A C 1
ATOM 1559 O O . ALA A 1 206 ? 24.274 -12.946 -5.622 1.00 16.13 199 ALA A O 1
ATOM 1561 N N . PRO A 1 207 ? 22.259 -13.989 -5.676 1.00 15.76 200 PRO A N 1
ATOM 1562 C CA . PRO A 1 207 ? 22.159 -13.891 -7.131 1.00 15.71 200 PRO A CA 1
ATOM 1563 C C . PRO A 1 207 ? 21.917 -12.455 -7.604 1.00 15.81 200 PRO A C 1
ATOM 1564 O O . PRO A 1 207 ? 21.069 -11.748 -7.048 1.00 16.23 200 PRO A O 1
ATOM 1568 N N . ASP A 1 208 ? 22.667 -12.052 -8.626 1.00 16.13 201 ASP A N 1
ATOM 1569 C CA . ASP A 1 208 ? 22.554 -10.724 -9.229 1.00 16.79 201 ASP A CA 1
ATOM 1570 C C . ASP A 1 208 ? 21.277 -10.625 -10.104 1.00 16.51 201 ASP A C 1
ATOM 1571 O O . ASP A 1 208 ? 20.605 -11.643 -10.319 1.00 16.07 201 ASP A O 1
ATOM 1576 N N . PRO A 1 209 ? 20.931 -9.412 -10.610 1.00 16.44 202 PRO A N 1
ATOM 1577 C CA . PRO A 1 209 ? 19.707 -9.272 -11.416 1.00 16.62 202 PRO A CA 1
ATOM 1578 C C . PRO A 1 209 ? 19.631 -10.132 -12.681 1.00 16.38 202 PRO A C 1
ATOM 1579 O O . PRO A 1 209 ? 18.524 -10.465 -13.106 1.00 16.48 202 PRO A O 1
ATOM 1583 N N . SER A 1 210 ? 20.772 -10.493 -13.274 1.00 16.04 203 SER A N 1
ATOM 1584 C CA . SER A 1 210 ? 20.763 -11.376 -14.450 1.00 16.00 203 SER A CA 1
ATOM 1585 C C . SER A 1 210 ? 20.213 -12.766 -14.116 1.00 15.48 203 SER A C 1
ATOM 1586 O O . SER A 1 210 ? 19.444 -13.330 -14.895 1.00 15.99 203 SER A O 1
ATOM 1589 N N . VAL A 1 211 ? 20.577 -13.283 -12.941 1.00 14.72 204 VAL A N 1
ATOM 1590 C CA . VAL A 1 211 ? 20.088 -14.579 -12.456 1.00 14.13 204 VAL A CA 1
ATOM 1591 C C . VAL A 1 211 ? 18.594 -14.503 -12.117 1.00 13.91 204 VAL A C 1
ATOM 1592 O O . VAL A 1 211 ? 17.808 -15.332 -12.588 1.00 13.78 204 VAL A O 1
ATOM 1596 N N . ILE A 1 212 ? 18.215 -13.498 -11.325 1.00 14.00 205 ILE A N 1
ATOM 1597 C CA . ILE A 1 212 ? 16.825 -13.294 -10.909 1.00 14.30 205 ILE A CA 1
ATOM 1598 C C . ILE A 1 212 ? 15.878 -13.161 -12.104 1.00 13.91 205 ILE A C 1
ATOM 1599 O O . ILE A 1 212 ? 14.849 -13.846 -12.163 1.00 13.26 205 ILE A O 1
ATOM 1604 N N . THR A 1 213 ? 16.238 -12.309 -13.063 1.00 14.00 206 THR A N 1
ATOM 1605 C CA . THR A 1 213 ? 15.360 -12.072 -14.210 1.00 14.51 206 THR A CA 1
ATOM 1606 C C . THR A 1 213 ? 15.251 -13.298 -15.116 1.00 13.78 206 THR A C 1
ATOM 1607 O O . THR A 1 213 ? 14.179 -13.545 -15.662 1.00 13.53 206 THR A O 1
ATOM 1611 N N . LEU A 1 214 ? 16.329 -14.077 -15.245 1.00 13.33 207 LEU A N 1
ATOM 1612 C CA . LEU A 1 214 ? 16.247 -15.352 -15.964 1.00 13.08 207 LEU A CA 1
ATOM 1613 C C . LEU A 1 214 ? 15.271 -16.311 -15.294 1.00 12.58 207 LEU A C 1
ATOM 1614 O O . LEU A 1 214 ? 14.388 -16.844 -15.962 1.00 12.12 207 LEU A O 1
ATOM 1619 N N . GLU A 1 215 ? 15.409 -16.493 -13.979 1.00 12.47 208 GLU A N 1
ATOM 1620 C CA . GLU A 1 215 ? 14.482 -17.327 -13.198 1.00 12.57 208 GLU A CA 1
ATOM 1621 C C . GLU A 1 215 ? 13.032 -16.903 -13.413 1.00 12.61 208 GLU A C 1
ATOM 1622 O O . GLU A 1 215 ? 12.165 -17.728 -13.711 1.00 12.51 208 GLU A O 1
ATOM 1628 N N . ASN A 1 216 ? 12.791 -15.599 -13.302 1.00 12.85 209 ASN A N 1
ATOM 1629 C CA . ASN A 1 216 ? 11.462 -15.024 -13.467 1.00 13.50 209 ASN A CA 1
ATOM 1630 C C . ASN A 1 216 ? 10.912 -15.154 -14.878 1.00 13.59 209 ASN A C 1
ATOM 1631 O O . ASN A 1 216 ? 9.699 -15.119 -15.067 1.00 15.13 209 ASN A O 1
ATOM 1636 N N . SER A 1 217 ? 11.803 -15.309 -15.855 1.00 12.98 210 SER A N 1
ATOM 1637 C CA . SER A 1 217 ? 11.422 -15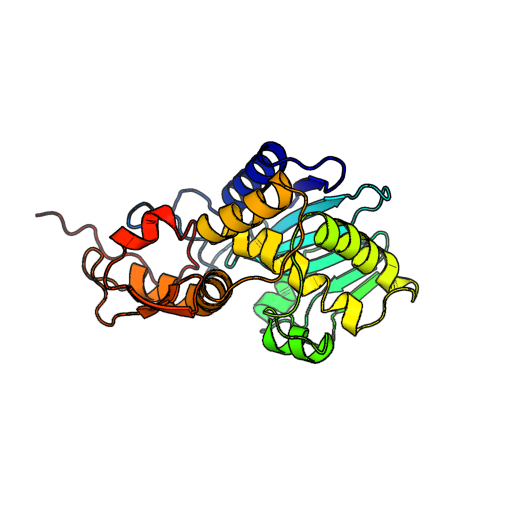.329 -17.262 1.00 12.80 210 SER A CA 1
ATOM 1638 C C . SER A 1 217 ? 11.376 -16.715 -17.896 1.00 12.35 210 SER A C 1
ATOM 1639 O O . SER A 1 217 ? 11.077 -16.819 -19.079 1.00 12.51 210 SER A O 1
ATOM 1642 N N . TRP A 1 218 ? 11.667 -17.771 -17.133 1.00 12.00 211 TRP A N 1
ATOM 1643 C CA . TRP A 1 218 ? 11.741 -19.120 -17.712 1.00 11.89 211 TRP A CA 1
ATOM 1644 C C . TRP A 1 218 ? 10.479 -19.537 -18.473 1.00 12.06 211 TRP A C 1
ATOM 1645 O O . TRP A 1 218 ? 10.568 -20.018 -19.604 1.00 11.75 211 TRP A O 1
ATOM 1656 N N . GLY A 1 219 ? 9.318 -19.345 -17.849 1.00 12.23 212 GLY A N 1
ATOM 1657 C CA . GLY A 1 219 ? 8.035 -19.680 -18.472 1.00 12.58 212 GLY A CA 1
ATOM 1658 C C . GLY A 1 219 ? 7.786 -18.880 -19.738 1.00 12.55 212 GLY A C 1
ATOM 1659 O O . GLY A 1 219 ? 7.415 -19.444 -20.774 1.00 12.53 212 GLY A O 1
ATOM 1660 N N . ARG A 1 220 ? 8.014 -17.570 -19.654 1.00 13.12 213 ARG A N 1
ATOM 1661 C CA . ARG A 1 220 ? 7.796 -16.660 -20.778 1.00 14.09 213 ARG A CA 1
ATOM 1662 C C . ARG A 1 220 ? 8.766 -16.914 -21.932 1.00 13.17 213 ARG A C 1
ATOM 1663 O O . ARG A 1 220 ? 8.364 -16.881 -23.096 1.00 12.99 213 ARG A O 1
ATOM 1671 N N . LEU A 1 221 ? 10.030 -17.189 -21.611 1.00 12.59 214 LEU A N 1
ATOM 1672 C CA . LEU A 1 221 ? 11.018 -17.545 -22.631 1.00 12.34 214 LEU A CA 1
ATOM 1673 C C . LEU A 1 221 ? 10.653 -18.857 -23.323 1.00 12.06 214 LEU A C 1
ATOM 1674 O O . LEU A 1 221 ? 10.729 -18.950 -24.546 1.00 12.02 214 LEU A O 1
ATOM 1679 N N . SER A 1 222 ? 10.231 -19.848 -22.539 1.00 11.90 215 SER A N 1
ATOM 1680 C CA . SER A 1 222 ? 9.779 -21.130 -23.081 1.00 12.09 215 SER A CA 1
ATOM 1681 C C . SER A 1 222 ? 8.641 -20.951 -24.084 1.00 12.13 215 SER A C 1
ATOM 1682 O O . SER A 1 222 ? 8.687 -21.501 -25.179 1.00 12.22 215 SER A O 1
ATOM 1685 N N . THR A 1 223 ? 7.635 -20.162 -23.707 1.00 11.91 216 THR A N 1
ATOM 1686 C CA . THR A 1 223 ? 6.493 -19.905 -24.583 1.00 12.16 216 THR A CA 1
ATOM 1687 C C . THR A 1 223 ? 6.905 -19.109 -25.829 1.00 12.01 216 THR A C 1
ATOM 1688 O O . THR A 1 223 ? 6.526 -19.473 -26.942 1.00 12.13 216 THR A O 1
ATOM 1692 N N . ALA A 1 224 ? 7.693 -18.051 -25.643 1.00 12.01 217 ALA A N 1
ATOM 1693 C CA . ALA A 1 224 ? 8.140 -17.222 -26.769 1.00 12.15 217 ALA A CA 1
ATOM 1694 C C . ALA A 1 224 ? 8.926 -18.024 -27.809 1.00 12.25 217 ALA A C 1
ATOM 1695 O O . ALA A 1 224 ? 8.699 -17.875 -29.008 1.00 12.25 217 ALA A O 1
ATOM 1697 N N . ILE A 1 225 ? 9.828 -18.887 -27.342 1.00 12.27 218 ILE A N 1
ATOM 1698 C CA . ILE A 1 225 ? 10.614 -19.744 -28.239 1.00 12.64 218 ILE A CA 1
ATOM 1699 C C . ILE A 1 225 ? 9.698 -20.700 -29.005 1.00 12.61 218 ILE A C 1
ATOM 1700 O O . ILE A 1 225 ? 9.801 -20.826 -30.226 1.00 12.57 218 ILE A O 1
ATOM 1705 N N . GLN A 1 226 ? 8.784 -21.344 -28.286 1.00 12.77 219 GLN A N 1
ATOM 1706 C CA . GLN A 1 226 ? 7.905 -22.335 -28.897 1.00 13.13 219 GLN A CA 1
ATOM 1707 C C . GLN A 1 226 ? 6.875 -21.716 -29.850 1.00 13.58 219 GLN A C 1
ATOM 1708 O O . GLN A 1 226 ? 6.515 -22.333 -30.850 1.00 13.92 219 GLN A O 1
ATOM 1714 N N . GLU A 1 227 ? 6.454 -20.487 -29.556 1.00 13.99 220 GLU A N 1
ATOM 1715 C CA . GLU A 1 227 ? 5.517 -19.733 -30.405 1.00 14.92 220 GLU A CA 1
ATOM 1716 C C . GLU A 1 227 ? 6.200 -18.930 -31.513 1.00 14.55 220 GLU A C 1
ATOM 1717 O O . GLU A 1 227 ? 5.517 -18.343 -32.357 1.00 14.69 220 GLU A O 1
ATOM 1723 N N . SER A 1 228 ? 7.535 -18.902 -31.509 1.00 14.39 221 SER A N 1
ATOM 1724 C CA . SER A 1 228 ? 8.309 -18.062 -32.435 1.00 14.65 221 SER A CA 1
ATOM 1725 C C . SER A 1 228 ? 8.084 -18.418 -33.901 1.00 14.89 221 SER A C 1
ATOM 1726 O O . SER A 1 228 ? 7.739 -19.555 -34.234 1.00 15.26 221 SER A O 1
ATOM 1729 N N . ASN A 1 229 ? 8.267 -17.425 -34.764 1.00 15.21 222 ASN A N 1
ATOM 1730 C CA . ASN A 1 229 ? 8.221 -17.639 -36.197 1.00 15.84 222 ASN A CA 1
ATOM 1731 C C . ASN A 1 229 ? 9.644 -17.852 -36.680 1.00 15.08 222 ASN A C 1
ATOM 1732 O O . ASN A 1 229 ? 10.407 -16.897 -36.837 1.00 14.64 222 ASN A O 1
ATOM 1737 N N . GLN A 1 230 ? 10.004 -19.126 -36.854 1.00 14.91 223 GLN A N 1
ATOM 1738 C CA . GLN A 1 230 ? 11.356 -19.542 -37.280 1.00 14.58 223 GLN A CA 1
ATOM 1739 C C . GLN A 1 230 ? 12.452 -19.025 -36.328 1.00 14.33 223 GLN A C 1
ATOM 1740 O O . GLN A 1 230 ? 13.576 -18.747 -36.744 1.00 14.46 223 GLN A O 1
ATOM 1746 N N . GLY A 1 231 ? 12.113 -18.900 -35.046 1.00 13.74 224 GLY A N 1
ATOM 1747 C CA . GLY A 1 231 ? 13.038 -18.377 -34.047 1.00 13.57 224 GLY A CA 1
ATOM 1748 C C . GLY A 1 231 ? 12.806 -16.931 -33.644 1.00 13.39 224 GLY A C 1
ATOM 1749 O O . GLY A 1 231 ? 13.287 -16.501 -32.595 1.00 13.37 224 GLY A O 1
ATOM 1750 N N . ALA A 1 232 ? 12.066 -16.187 -34.468 1.00 13.55 225 ALA A N 1
ATOM 1751 C CA . ALA A 1 232 ? 11.798 -14.765 -34.225 1.00 13.82 225 ALA A CA 1
ATOM 1752 C C . ALA A 1 232 ? 10.597 -14.568 -33.300 1.00 14.14 225 ALA A C 1
ATOM 1753 O O . ALA A 1 232 ? 9.512 -15.097 -33.557 1.00 14.45 225 ALA A O 1
ATOM 1755 N N . PHE A 1 233 ? 10.806 -13.814 -32.221 1.00 14.51 226 PHE A N 1
ATOM 1756 C CA . PHE A 1 233 ? 9.746 -13.508 -31.251 1.00 15.49 226 PHE A CA 1
ATOM 1757 C C . PHE A 1 233 ? 8.779 -12.490 -31.851 1.00 16.60 226 PHE A C 1
ATOM 1758 O O . PHE A 1 233 ? 9.207 -11.559 -32.534 1.00 17.58 226 PHE A O 1
ATOM 1766 N N . ALA A 1 234 ? 7.481 -12.659 -31.601 1.00 17.50 227 ALA A N 1
ATOM 1767 C CA . ALA A 1 234 ? 6.491 -11.648 -31.995 1.00 18.59 227 ALA A CA 1
ATOM 1768 C C . ALA A 1 234 ? 6.585 -10.425 -31.086 1.00 19.35 227 ALA A C 1
ATOM 1769 O O . ALA A 1 234 ? 6.455 -9.284 -31.545 1.00 20.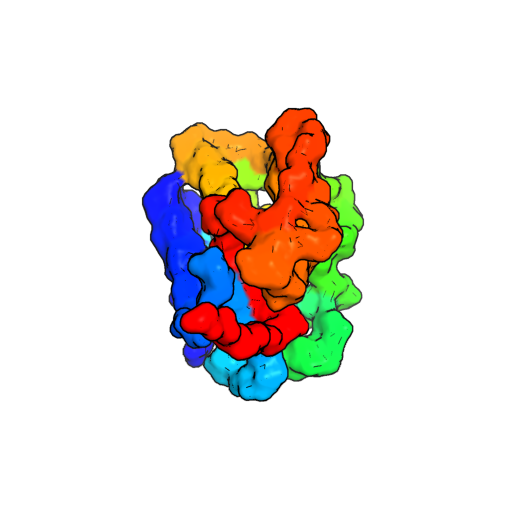38 227 ALA A O 1
ATOM 1771 N N . SER A 1 235 ? 6.809 -10.684 -29.797 1.00 19.49 228 SER A N 1
ATOM 1772 C CA . SER A 1 235 ? 7.013 -9.654 -28.789 1.00 19.89 228 SER A CA 1
ATOM 1773 C C . SER A 1 235 ? 8.374 -9.878 -28.127 1.00 20.09 228 SER A C 1
ATOM 1774 O O . SER A 1 235 ? 8.696 -11.015 -27.762 1.00 19.88 228 SER A O 1
ATOM 1777 N N . PRO A 1 236 ? 9.184 -8.807 -27.982 1.00 20.26 229 PRO A N 1
ATOM 1778 C CA . PRO A 1 236 ? 10.476 -8.957 -27.301 1.00 20.31 229 PRO A CA 1
ATOM 1779 C C . PRO A 1 236 ? 10.325 -9.220 -25.804 1.00 20.06 229 PRO A C 1
ATOM 1780 O O . PRO A 1 236 ? 9.311 -8.843 -25.207 1.00 20.71 229 PRO A O 1
ATOM 1784 N N . ILE A 1 237 ? 11.324 -9.880 -25.221 1.00 19.27 230 ILE A N 1
ATOM 1785 C CA . ILE A 1 237 ? 11.375 -10.110 -23.773 1.00 19.13 230 ILE A CA 1
ATOM 1786 C C . ILE A 1 237 ? 12.558 -9.338 -23.195 1.00 19.11 230 ILE A C 1
ATOM 1787 O O . ILE A 1 237 ? 13.670 -9.400 -23.723 1.00 18.47 230 ILE A O 1
ATOM 1792 N N . GLN A 1 238 ? 12.298 -8.603 -22.117 1.00 19.36 231 GLN A N 1
ATOM 1793 C CA . GLN A 1 238 ? 13.329 -7.826 -21.443 1.00 20.06 231 GLN A CA 1
ATOM 1794 C C . GLN A 1 238 ? 13.965 -8.628 -20.319 1.00 19.55 231 GLN A C 1
ATOM 1795 O O . GLN A 1 238 ? 13.283 -9.080 -19.399 1.00 19.77 231 GLN A O 1
ATOM 1801 N N . LEU A 1 239 ? 15.274 -8.821 -20.428 1.00 19.06 232 LEU A N 1
ATOM 1802 C CA . LEU A 1 239 ? 16.072 -9.410 -19.358 1.00 19.10 232 LEU A CA 1
ATOM 1803 C C . LEU A 1 239 ? 16.964 -8.329 -18.762 1.00 19.39 232 LEU A C 1
ATOM 1804 O O . LEU A 1 239 ? 16.979 -7.192 -19.246 1.00 19.50 232 LEU A O 1
ATOM 1809 N N . GLN A 1 240 ? 17.685 -8.675 -17.700 1.00 19.84 233 GLN A N 1
ATOM 1810 C CA . GLN A 1 240 ? 18.645 -7.755 -17.101 1.00 20.48 233 GLN A CA 1
ATOM 1811 C C . GLN A 1 240 ? 20.071 -8.292 -17.160 1.00 20.75 233 GLN A C 1
ATOM 1812 O O . GLN A 1 240 ? 20.295 -9.503 -17.103 1.00 20.23 233 GLN A O 1
ATOM 1818 N N . ARG A 1 241 ? 21.023 -7.374 -17.312 1.00 21.31 234 ARG A N 1
ATOM 1819 C CA . ARG A 1 241 ? 22.448 -7.675 -17.185 1.00 22.29 234 ARG A CA 1
ATOM 1820 C C . ARG A 1 241 ? 22.818 -7.771 -15.703 1.00 22.22 234 ARG A C 1
ATOM 1821 O O . ARG A 1 241 ? 21.995 -7.467 -14.832 1.00 21.35 234 ARG A O 1
ATOM 1829 N N . ARG A 1 242 ? 24.058 -8.184 -15.428 1.00 23.15 235 ARG A N 1
ATOM 1830 C CA . ARG A 1 242 ? 24.598 -8.261 -14.061 1.00 24.00 235 ARG A CA 1
ATOM 1831 C C . ARG A 1 242 ? 24.478 -6.945 -13.287 1.00 24.08 235 ARG A C 1
ATOM 1832 O O . ARG A 1 242 ? 24.169 -6.953 -12.095 1.00 23.97 235 ARG A O 1
ATOM 1840 N N . ASN A 1 243 ? 24.703 -5.826 -13.981 1.00 24.45 236 ASN A N 1
ATOM 1841 C CA . ASN A 1 243 ? 24.585 -4.484 -13.395 1.00 24.84 236 ASN A CA 1
ATOM 1842 C C . ASN A 1 243 ? 23.149 -3.937 -13.297 1.00 24.68 236 ASN A C 1
ATOM 1843 O O . ASN A 1 243 ? 22.936 -2.824 -12.809 1.00 25.38 236 ASN A O 1
ATOM 1848 N N . GLY A 1 244 ? 22.178 -4.719 -13.770 1.00 23.70 237 GLY A N 1
ATOM 1849 C CA . GLY A 1 244 ? 20.763 -4.356 -13.684 1.00 23.24 237 GLY A CA 1
ATOM 1850 C C . GLY A 1 244 ? 20.168 -3.666 -14.901 1.00 22.69 237 GLY A C 1
ATOM 1851 O O . GLY A 1 244 ? 18.951 -3.463 -14.958 1.00 22.85 237 GLY A O 1
ATOM 1852 N N . SER A 1 245 ? 21.017 -3.304 -15.867 1.00 22.56 238 SER A N 1
ATOM 1853 C CA . SER A 1 245 ? 20.566 -2.668 -17.111 1.00 22.48 238 SER A CA 1
ATOM 1854 C C . SER A 1 245 ? 19.798 -3.648 -18.003 1.00 22.66 238 SER A C 1
ATOM 1855 O O . SER A 1 245 ? 20.008 -4.862 -17.927 1.00 22.38 238 SER A O 1
ATOM 1858 N N . LYS A 1 246 ? 18.913 -3.108 -18.840 1.00 23.36 239 LYS A N 1
ATOM 1859 C CA . LYS A 1 246 ? 18.017 -3.907 -19.680 1.00 24.07 239 LYS A CA 1
ATOM 1860 C C . LYS A 1 246 ? 18.706 -4.521 -20.898 1.00 24.57 239 LYS A C 1
ATOM 1861 O O . LYS A 1 246 ? 19.545 -3.882 -21.542 1.00 25.41 239 LYS A O 1
ATOM 1863 N N . PHE A 1 247 ? 18.333 -5.767 -21.192 1.00 24.49 240 PHE A N 1
ATOM 1864 C CA . PHE A 1 247 ? 18.798 -6.513 -22.361 1.00 24.62 240 PHE A CA 1
ATOM 1865 C C . PHE A 1 247 ? 17.573 -7.087 -23.077 1.00 23.68 240 PHE A C 1
ATOM 1866 O O . PHE A 1 247 ? 16.825 -7.882 -22.499 1.00 24.43 240 PHE A O 1
ATOM 1874 N N . SER A 1 248 ? 17.367 -6.663 -24.324 1.00 22.31 241 SER A N 1
ATOM 1875 C CA . SER A 1 248 ? 16.202 -7.069 -25.117 1.00 21.01 241 SER A CA 1
ATOM 1876 C C . SER A 1 248 ? 16.463 -8.349 -25.907 1.00 19.41 241 SER A C 1
ATOM 1877 O O . SER A 1 248 ? 17.477 -8.465 -26.595 1.00 19.28 241 SER A O 1
ATOM 1880 N N . VAL A 1 249 ? 15.532 -9.298 -25.801 1.00 17.59 242 VAL A N 1
ATOM 1881 C CA . VAL A 1 249 ? 15.609 -10.573 -26.519 1.00 16.60 242 VAL A CA 1
ATOM 1882 C C . VAL A 1 249 ? 14.545 -10.601 -27.614 1.00 16.05 242 VAL A C 1
ATOM 1883 O O . VAL A 1 249 ? 13.346 -10.511 -27.334 1.00 15.92 242 VAL A O 1
ATOM 1887 N N . TYR A 1 250 ? 15.007 -10.732 -28.856 1.00 15.75 243 TYR A N 1
ATOM 1888 C CA . TYR A 1 250 ? 14.148 -10.719 -30.043 1.00 15.75 243 TYR A CA 1
ATOM 1889 C C . TYR A 1 250 ? 14.065 -12.082 -30.722 1.00 14.95 243 TYR A C 1
ATOM 1890 O O . TYR A 1 250 ? 13.227 -12.295 -31.599 1.00 14.54 243 TYR A O 1
ATOM 1899 N N . ASP A 1 251 ? 14.945 -12.998 -30.327 1.00 14.36 244 ASP A N 1
ATOM 1900 C CA . ASP A 1 251 ? 15.175 -14.218 -31.092 1.00 13.99 244 ASP A CA 1
ATOM 1901 C C . ASP A 1 251 ? 15.719 -15.315 -30.198 1.00 13.80 244 ASP A C 1
ATOM 1902 O O . ASP A 1 251 ? 16.427 -15.042 -29.224 1.00 14.19 244 ASP A O 1
ATOM 1907 N N . VAL A 1 252 ? 15.404 -16.557 -30.551 1.00 13.56 245 VAL A N 1
ATOM 1908 C CA . VAL A 1 252 ? 15.939 -17.727 -29.850 1.00 13.70 245 VAL A CA 1
ATOM 1909 C C . VAL A 1 252 ? 17.477 -17.817 -29.909 1.00 13.88 245 VAL A C 1
ATOM 1910 O O . VAL A 1 252 ? 18.099 -18.319 -28.971 1.00 13.62 245 VAL A O 1
ATOM 1914 N N . SER A 1 253 ? 18.070 -17.310 -30.996 1.00 14.39 246 SER A N 1
ATOM 1915 C CA . SER A 1 253 ? 19.507 -17.457 -31.271 1.00 15.14 246 SER A CA 1
ATOM 1916 C C . SER A 1 253 ? 20.388 -17.054 -30.088 1.00 15.51 246 SER A C 1
ATOM 1917 O O . SER A 1 253 ? 21.296 -17.795 -29.711 1.00 15.82 246 SER A O 1
ATOM 1920 N N . ILE A 1 254 ? 20.085 -15.899 -29.495 1.00 15.76 247 ILE A N 1
ATOM 1921 C CA . ILE A 1 254 ? 20.848 -15.352 -28.370 1.00 16.89 247 ILE A CA 1
ATOM 1922 C C . ILE A 1 254 ? 20.701 -16.194 -27.086 1.00 16.50 247 ILE A C 1
ATOM 1923 O O . ILE A 1 254 ? 21.548 -16.130 -26.195 1.00 17.05 247 ILE A O 1
ATOM 1928 N N . LEU A 1 255 ? 19.641 -17.000 -27.024 1.00 15.95 248 LEU A N 1
ATOM 1929 C CA . LEU A 1 255 ? 19.318 -17.798 -25.837 1.00 15.90 248 LEU A CA 1
ATOM 1930 C C . LEU A 1 255 ? 19.925 -19.198 -25.825 1.00 16.09 248 LEU A C 1
ATOM 1931 O O . LEU A 1 255 ? 19.977 -19.832 -24.770 1.00 15.60 248 LEU A O 1
ATOM 1936 N N . ILE A 1 256 ? 20.388 -19.678 -26.980 1.00 16.67 249 ILE A N 1
ATOM 1937 C CA . ILE A 1 256 ? 20.976 -21.025 -27.081 1.00 17.24 249 ILE A CA 1
ATOM 1938 C C . ILE A 1 256 ? 22.100 -21.292 -26.039 1.00 17.27 249 ILE A C 1
ATOM 1939 O O . ILE A 1 256 ? 22.081 -22.353 -25.403 1.00 17.24 249 ILE A O 1
ATOM 1944 N N . PRO A 1 257 ? 23.035 -20.330 -25.818 1.00 17.05 250 PRO A N 1
ATOM 1945 C CA . PRO A 1 257 ? 24.022 -20.558 -24.744 1.00 16.95 250 PRO A CA 1
ATOM 1946 C C . PRO A 1 257 ? 23.515 -20.316 -23.309 1.00 15.97 250 PRO A C 1
ATOM 1947 O O . PRO A 1 257 ? 24.246 -20.585 -22.355 1.00 15.95 250 PRO A O 1
ATOM 1951 N N . ILE A 1 258 ? 22.281 -19.831 -23.168 1.00 14.60 251 ILE A N 1
ATOM 1952 C CA . ILE A 1 258 ? 21.745 -19.357 -21.883 1.00 14.22 251 ILE A CA 1
ATOM 1953 C C . ILE A 1 258 ? 20.752 -20.340 -21.253 1.00 13.62 251 ILE A C 1
ATOM 1954 O O . ILE A 1 258 ? 20.853 -20.646 -20.058 1.00 13.00 251 ILE A O 1
ATOM 1959 N N . ILE A 1 259 ? 19.798 -20.812 -22.055 1.00 13.46 252 ILE A N 1
ATOM 1960 C CA . ILE A 1 259 ? 18.715 -21.679 -21.585 1.00 13.73 252 ILE A CA 1
ATOM 1961 C C . ILE A 1 259 ? 18.984 -23.114 -22.044 1.00 13.47 252 ILE A C 1
ATOM 1962 O O . ILE A 1 259 ? 19.239 -23.357 -23.224 1.00 14.10 252 ILE A O 1
ATOM 1967 N N . ALA A 1 260 ? 18.974 -24.045 -21.090 1.00 12.92 253 ALA A N 1
ATOM 1968 C CA . ALA A 1 260 ? 19.311 -25.448 -21.348 1.00 12.96 253 ALA A CA 1
ATOM 1969 C C . ALA A 1 260 ? 18.097 -26.311 -21.628 1.00 13.18 253 ALA A C 1
ATOM 1970 O O . ALA A 1 260 ? 18.193 -27.295 -22.359 1.00 13.84 253 ALA A O 1
ATOM 1972 N N . LEU A 1 261 ? 16.962 -25.962 -21.035 1.00 13.11 254 LEU A N 1
ATOM 1973 C CA . LEU A 1 261 ? 15.716 -26.685 -21.284 1.00 13.54 254 LEU A CA 1
ATOM 1974 C C . LEU A 1 261 ? 14.495 -25.803 -21.049 1.00 13.08 254 LEU A C 1
ATOM 1975 O O . LEU A 1 261 ? 14.573 -24.781 -20.355 1.00 13.03 254 LEU A O 1
ATOM 1980 N N . MET A 1 262 ? 13.379 -26.204 -21.650 1.00 12.87 255 MET A N 1
ATOM 1981 C CA . MET A 1 262 ? 12.137 -25.434 -21.616 1.00 13.02 255 MET A CA 1
ATOM 1982 C C . MET A 1 262 ? 11.000 -26.290 -21.104 1.00 13.05 255 MET A C 1
ATOM 1983 O O . MET A 1 262 ? 10.989 -27.504 -21.322 1.00 13.22 255 MET A O 1
ATOM 1988 N N . VAL A 1 263 ? 10.031 -25.652 -20.452 1.00 13.08 256 VAL A N 1
ATOM 1989 C CA . VAL A 1 263 ? 8.757 -26.292 -20.126 1.00 13.77 256 VAL A CA 1
ATOM 1990 C C . VAL A 1 263 ? 7.939 -26.416 -21.419 1.00 14.11 256 VAL A C 1
ATOM 1991 O O . VAL A 1 263 ? 7.959 -25.513 -22.255 1.00 13.72 256 VAL A O 1
ATOM 1995 N N . TYR A 1 264 ? 7.262 -27.551 -21.592 1.00 14.98 257 TYR A N 1
ATOM 1996 C CA . TYR A 1 264 ? 6.381 -27.775 -22.745 1.00 16.86 257 TYR A CA 1
ATOM 1997 C C . TYR A 1 264 ? 5.202 -26.814 -22.676 1.00 18.18 257 TYR A C 1
ATOM 1998 O O . TYR A 1 264 ? 4.493 -26.765 -21.670 1.00 17.77 257 TYR A O 1
ATOM 2007 N N . ARG A 1 265 ? 5.012 -26.041 -23.742 1.00 19.94 258 ARG A N 1
ATOM 2008 C CA . ARG A 1 265 ? 3.950 -25.031 -23.777 1.00 22.53 258 ARG A CA 1
ATOM 2009 C C . ARG A 1 265 ? 2.934 -25.273 -24.888 1.00 24.16 258 ARG A C 1
ATOM 2010 O O . ARG A 1 265 ? 1.730 -25.104 -24.680 1.00 24.64 258 ARG A O 1
ATOM 2018 N N . CYS A 1 266 ? 3.431 -25.662 -26.059 1.00 25.87 259 CYS A N 1
ATOM 2019 C CA . CYS A 1 266 ? 2.587 -26.053 -27.190 1.00 27.68 259 CYS A CA 1
ATOM 2020 C C . CYS A 1 266 ? 3.306 -27.062 -28.085 1.00 27.78 259 CYS A C 1
ATOM 2021 O O . CYS A 1 266 ? 4.529 -27.239 -27.982 1.00 26.99 259 CYS A O 1
ATOM 2024 N N . ALA A 1 267 ? 2.532 -27.730 -28.942 1.00 28.49 260 ALA A N 1
ATOM 2025 C CA . ALA A 1 267 ? 3.063 -28.665 -29.933 1.00 28.84 260 ALA A CA 1
ATOM 2026 C C . ALA A 1 267 ? 3.891 -27.920 -30.988 1.00 28.81 260 ALA A C 1
ATOM 2027 O O . ALA A 1 267 ? 3.501 -26.821 -31.401 1.00 29.41 260 ALA A O 1
ATOM 2029 N N . PRO A 1 268 ? 5.040 -28.502 -31.412 1.00 29.28 261 PRO A N 1
ATOM 2030 C CA . PRO A 1 268 ? 5.868 -27.830 -32.421 1.00 29.76 261 PRO A CA 1
ATOM 2031 C C . PRO A 1 268 ? 5.184 -27.780 -33.795 1.00 30.69 261 PRO A C 1
ATOM 2032 O O . PRO A 1 268 ? 4.579 -28.779 -34.206 1.00 30.75 261 PRO A O 1
ATOM 2036 N N . PRO A 1 269 ? 5.257 -26.621 -34.489 1.00 31.63 262 PRO A N 1
ATOM 2037 C CA . PRO A 1 269 ? 4.699 -26.508 -35.842 1.00 32.65 262 PRO A CA 1
ATOM 2038 C C . PRO A 1 269 ? 5.465 -27.379 -36.848 1.00 33.86 262 PRO A C 1
ATOM 2039 O O . PRO A 1 269 ? 6.652 -27.645 -36.625 1.00 33.49 262 PRO A O 1
ATOM 2043 N N . PRO A 1 270 ? 4.795 -27.828 -37.939 1.00 35.47 263 PRO A N 1
ATOM 2044 C CA . PRO A 1 270 ? 5.454 -28.604 -39.002 1.00 37.58 263 PRO A CA 1
ATOM 2045 C C . PRO A 1 270 ? 6.720 -27.934 -39.535 1.00 40.13 263 PRO A C 1
ATOM 2046 O O . PRO A 1 270 ? 6.793 -26.699 -39.579 1.00 40.54 263 PRO A O 1
ATOM 2050 N N . SER A 1 271 ? 7.692 -28.759 -39.935 1.00 43.37 264 SER A N 1
ATOM 2051 C CA . SER A 1 271 ? 9.034 -28.321 -40.359 1.00 46.31 264 SER A CA 1
ATOM 2052 C C . SER A 1 271 ? 9.053 -27.145 -41.345 1.00 48.25 264 SER A C 1
ATOM 2053 O O . SER A 1 271 ? 9.896 -26.250 -41.220 1.00 48.94 264 SER A O 1
ATOM 2056 N N . SER A 1 272 ? 8.117 -27.164 -42.301 1.00 50.32 265 SER A N 1
ATOM 2057 C CA . SER A 1 272 ? 7.931 -26.117 -43.322 1.00 52.45 265 SER A CA 1
ATOM 2058 C C . SER A 1 272 ? 9.222 -25.772 -44.080 1.00 53.95 265 SER A C 1
ATOM 2059 O O . SER A 1 272 ? 9.686 -24.623 -44.070 1.00 54.52 265 SER A O 1
ATOM 2062 N N . GLN A 1 273 ? 9.796 -26.790 -44.721 1.00 55.43 266 GLN A N 1
ATOM 2063 C CA . GLN A 1 273 ? 11.000 -26.640 -45.540 1.00 56.54 266 GLN A CA 1
ATOM 2064 C C . GLN A 1 273 ? 10.682 -25.910 -46.843 1.00 57.06 266 GLN A C 1
ATOM 2065 O O . GLN A 1 273 ? 9.562 -25.998 -47.353 1.00 57.43 266 GLN A O 1
ATOM 2067 N N . PHE A 1 274 ? 11.674 -25.188 -47.363 1.00 57.75 267 PHE A N 1
ATOM 2068 C CA . PHE A 1 274 ? 11.536 -24.412 -48.598 1.00 57.84 267 PHE A CA 1
ATOM 2069 C C . PHE A 1 274 ? 11.508 -25.314 -49.832 1.00 58.18 267 PHE A C 1
ATOM 2070 O O . PHE A 1 274 ? 12.298 -26.250 -49.962 1.00 58.54 267 PHE A O 1
#

Foldseek 3Di:
DAAEQEDELAPDALVRLVVRLVVLLPLLFPPPAAAPNATAGDDPVPDDLNSFWHWYWYAYPVGFIKIFIAGSLQRDGQWIDAAQEIEGEDDPDPVVVVSCCPPPVVHNYYYYDPHHLDQVRLCVQLVHHLQAQKEESVLQNVLRVLSNCVVVPPHHRNSPSSSSSRCCQSHVVVSFWVQSSVVHNVCRNVVHIHRDAQQSVQCVVCQQVLQVQCQVADSFFGPDWDWGADRVGDTDIHGGCPVCSNTTRYHRDDDDHDPPPDD

Secondary structure (DSSP, 8-state):
---EEEEE-TT--HHHHHHHHHHHHHHH--SS-EETTEEBPPPSTT--GGGSEEEEEEE-TTS-EEEEEEETTTTEEEEEEETTEEEEPPPSSHHHHHHGGGSSTT-SEEEE-SS--SHHHHHHHHTS-GGGS-BSHHHHHHHHHHHHHGGGT-S-HHHHHHHHHHHHIIIIIHHH-HHHHHHHHHHHHHT--BPPPHHHHHHHHHHHHHHHHHHH-BTTEEEEEEEEE-TTS-EEEEEEGGGGTTT---B---SPPPP----

Organism: Ricinus communis (NCBI:txid3988)

CATH classification: 3.40.420.10

Nearest PDB structures (foldseek):
  2vc3-assembly1_A  TM=1.002E+00  e=1.071E-56  Ricinus communis
  1uq5-assembly1_A-2  TM=1.002E+00  e=4.583E-56  Ricinus communis
  1j1m-assembly1_A  TM=1.002E+00  e=1.737E-55  Ricinus communis
  1obt-assembly1_A  TM=1.001E+00  e=1.006E-54  Ricinus communis
  3srp-assembly1_A  TM=9.958E-01  e=1.006E-54  Ricinus communis

Radius of gyration: 18.24 Å; Cα contacts (8 Å, |Δi|>4): 502; chains: 1; bounding box: 42×44×64 Å

GO terms:
  GO:0005783 endoplasmic reticulum (C, IDA)
  GO:0031640 killing of cells of another organism (P, IDA)
  GO:0005515 protein binding (F, IPI)
  GO:0016208 AMP binding (F, IDA)
  GO:0030246 carbohydrate binding (F, IDA)

InterPro domains:
  IPR000772 Ricin B, lectin domain [PF00652] (325-445)
  IPR000772 Ricin B, lectin domain [PF00652] (456-572)
  IPR000772 Ricin B, lectin domain [SM00458] (322-448)
  IPR000772 Ricin B, lectin domain [SM00458] (452-575)
  IPR001574 Ribosome-inactivating protein [PF00161] (52-254)
  IPR001574 Ribosome-inactivating protein [PTHR33453] (37-481)
  IPR016138 Ribosome-inactivating protein, subdomain 1 [G3DSA:3.40.420.10] (36-214)
  IPR016139 Ribosome-inactivating protein, subdomain 2 [G3DSA:4.10.470.10] (217-319)
  IPR017988 Ribosome-inactivating protein conserved site [PS00275] (207-223)
  IPR017989 Ribosome-inactivating protein type 1/2 [PR00396] (54-67)
  IPR017989 Ribosome-inactivating protein type 1/2 [PR00396] (104-119)
  IPR017989 Ribosome-inactivating protein type 1/2 [PR00396] (169-183)
  IPR017989 Ribosome-inactivating protein type 1/2 [PR00396] (203-223)
  IPR017989 Ribosome-inactivating protein type 1/2 [PR00396] (237-254)
  IPR035992 Ricin B-like lectins [SSF50370] (317-448)
  IPR035992 Ricin B-like lectins [SSF50370] (452-573)
  IPR036041 Ribosome-inactivating protein superfamily [SSF56371] (41-301)

B-factor: mean 20.22, std 7.77, range [10.07, 58.56]

Solvent-accessible surfa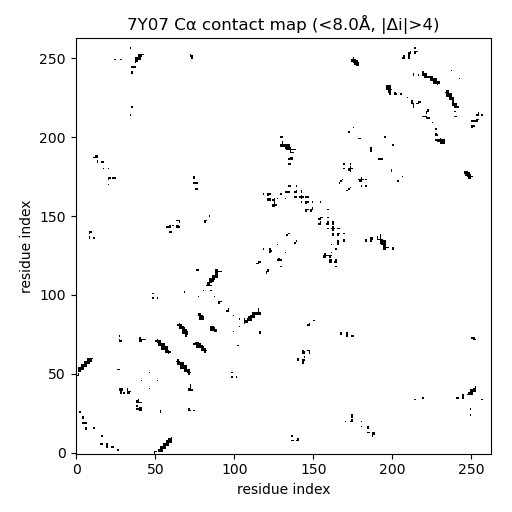ce area: 12625 Å² total; per-residue (Å²): 153,24,45,96,13,101,11,56,3,40,75,18,72,21,107,44,0,6,80,6,0,152,43,0,35,52,142,1,23,108,58,98,28,82,22,74,134,2,39,5,1,21,52,105,111,75,37,66,61,107,99,9,3,2,25,0,53,0,38,5,144,56,159,22,42,2,6,0,0,0,4,4,10,43,0,64,3,16,0,0,82,7,43,97,4,0,19,3,7,103,26,122,72,142,72,24,30,90,2,15,78,69,1,20,102,137,21,83,60,102,100,78,18,102,19,24,5,85,36,91,90,0,20,124,33,9,62,66,98,24,101,93,3,85,0,0,26,20,3,1,34,92,1,0,24,13,0,78,105,52,52,116,66,68,14,61,71,60,40,0,1,87,5,1,0,11,0,16,0,0,0,0,4,0,0,17,0,63,57,0,10,29,10,0,80,74,18,12,136,140,118,184,99,46,33,5,32,50,6,0,26,22,8,13,93,14,23,20,185,0,0,46,20,3,9,117,15,107,178,1,46,22,101,79,68,26,100,9,66,113,144,127,27,48,68,66,41,0,144,46,6,70,84,0,51,96,32,1,9,1,0,19,57,125,39,72,73,92,115,118,100,99,268